Protein AF-A0A846DAD5-F1 (afdb_monomer_lite)

Sequence (234 aa):
MDSFYYYNPVKIFFGQGKIAAIAKEIPRDARILMTYGGGSLKNNGIYEQVKAALAQHTVLEFGGILANPELEILIDADNGLIGLGVPQDWSTHMIGHELTALYGLDHAVTLAIILPSLLAYKRNIKGVKLLRYADKVWGITQGNEEERIERAILATRDFFESVGISTRLRDYKLDSDSISNYIRNLEKHHLTPLGECQDIHHDSCCSNVSRVSLPIARGSQRCSRWFARRKFSG

Secondary structure (DSSP, 8-state):
--------------STTGGGGGGGTS-TT-EEEEEEESTHHHHTSHHHHHHHHTTTSEEEEEEEE-SS--HHHHHHHHTTTS-TTS----HHHHHHHHHHHHH---HHHHHHHHHHHHHHHTHHHHHHHHHHHHHHHH---SS-HHHHHHHHHHHHHHHHHHTT---SGGGGT--HHHHHHHHHHHHHTT--SBTTTT-B-HHHHHHHHHHHHS---SSS--GGGSGGGSS---

Radius of gyration: 21.74 Å; chains: 1; bounding box: 61×47×48 Å

Foldseek 3Di:
DDDDDDDDDDDDFDDPPRLLVVLVVDPLADEEEAEEADDPCVVVCVVVSNCVSCVSHHYDYDYHRYPDDDPVVCVVVVPDDPDPPDQDFCPQQLLLVLCCVLPVDDSVLSSLQQVLLVCVLCCVVCQVVLLVQLCPVVVQDDDDSVVSSNVSSVVSNVVCVVVPRHRACVVVVQDPVNLVVSLVVCVVVVVADGTSVRPCDSVNSSVSNVVSHDDPDDDDDDPPPPPPPPPDDD

Structure (mmCIF, N/CA/C/O backbone):
data_AF-A0A846DAD5-F1
#
_entry.id   AF-A0A846DAD5-F1
#
loop_
_atom_site.group_PDB
_atom_site.id
_atom_site.type_symbol
_atom_site.label_atom_id
_atom_site.label_alt_id
_atom_site.label_comp_id
_atom_site.label_asym_id
_atom_site.label_entity_id
_atom_site.label_seq_id
_atom_site.pdbx_PDB_ins_code
_atom_site.Cartn_x
_atom_site.Cartn_y
_atom_site.Cartn_z
_atom_site.occupancy
_atom_site.B_iso_or_equiv
_atom_site.auth_seq_id
_atom_site.auth_comp_id
_atom_site.auth_asym_id
_atom_site.auth_atom_id
_atom_site.pdbx_PDB_model_num
ATOM 1 N N . MET A 1 1 ? -16.564 23.404 2.628 1.00 41.38 1 MET A N 1
ATOM 2 C CA . MET A 1 1 ? -16.692 21.949 2.837 1.00 41.38 1 MET A CA 1
ATOM 3 C C . MET A 1 1 ? -16.833 21.769 4.331 1.00 41.38 1 MET A C 1
ATOM 5 O O . MET A 1 1 ? -15.924 22.176 5.046 1.00 41.38 1 MET A O 1
ATOM 9 N N . ASP A 1 2 ? -17.993 21.315 4.790 1.00 34.41 2 ASP A N 1
ATOM 10 C CA . ASP A 1 2 ? -18.268 21.195 6.222 1.00 34.41 2 ASP A CA 1
ATOM 11 C C . ASP A 1 2 ? -17.455 20.059 6.844 1.00 34.41 2 ASP A C 1
ATOM 13 O O . ASP A 1 2 ? -17.135 19.061 6.192 1.00 34.41 2 ASP A O 1
ATOM 17 N N . SER A 1 3 ? -17.105 20.222 8.116 1.00 40.94 3 SER A N 1
ATOM 18 C CA . SER A 1 3 ? -16.432 19.190 8.898 1.00 40.94 3 SER A CA 1
ATOM 19 C C . SER A 1 3 ? -17.342 17.970 9.039 1.00 40.94 3 SER A C 1
ATOM 21 O O . SER A 1 3 ? -18.441 18.083 9.578 1.00 40.94 3 SER A O 1
ATOM 23 N N . PHE A 1 4 ? -16.879 16.794 8.610 1.00 71.81 4 PHE A N 1
ATOM 24 C CA . PHE A 1 4 ? -17.593 15.535 8.824 1.00 71.81 4 PHE A CA 1
ATOM 25 C C . PHE A 1 4 ? -16.685 14.461 9.425 1.00 71.81 4 PHE A C 1
ATOM 27 O O . PHE A 1 4 ? -15.477 14.412 9.181 1.00 71.81 4 PHE A O 1
ATOM 34 N N . TYR A 1 5 ? -17.297 13.578 10.212 1.00 52.88 5 TYR A N 1
ATOM 35 C CA . TYR A 1 5 ? -16.667 12.385 10.762 1.00 52.88 5 TYR A CA 1
ATOM 36 C C . TYR A 1 5 ? -17.068 11.177 9.915 1.00 52.88 5 TYR A C 1
ATOM 38 O O . TYR A 1 5 ? -18.246 10.848 9.816 1.00 52.88 5 TYR A O 1
ATOM 46 N N . TYR A 1 6 ? -16.084 10.507 9.314 1.00 50.91 6 TYR A N 1
ATOM 47 C CA . TYR A 1 6 ? -16.276 9.236 8.614 1.00 50.91 6 TYR A CA 1
ATOM 48 C C . TYR A 1 6 ? -15.812 8.080 9.504 1.00 50.91 6 TYR A C 1
ATOM 50 O O . TYR A 1 6 ? -14.631 8.004 9.859 1.00 50.91 6 TYR A O 1
ATOM 58 N N . TYR A 1 7 ? -16.739 7.192 9.861 1.00 62.56 7 TYR A N 1
ATOM 59 C CA . TYR A 1 7 ? -16.498 5.998 10.667 1.00 62.56 7 TYR A CA 1
ATOM 60 C C . TYR A 1 7 ? -16.929 4.762 9.874 1.00 62.56 7 TYR A C 1
ATOM 62 O O . TYR A 1 7 ? -18.112 4.576 9.612 1.00 62.56 7 TYR A O 1
ATOM 70 N N . ASN A 1 8 ? -15.955 3.937 9.485 1.00 68.50 8 ASN A N 1
ATOM 71 C CA . ASN A 1 8 ? -16.168 2.690 8.751 1.00 68.50 8 ASN A CA 1
ATOM 72 C C . ASN A 1 8 ? -15.515 1.526 9.518 1.00 68.50 8 ASN A C 1
ATOM 74 O O . ASN A 1 8 ? -14.334 1.239 9.296 1.00 68.50 8 ASN A O 1
ATOM 78 N N . PRO A 1 9 ? -16.214 0.923 10.492 1.00 76.25 9 PRO A N 1
ATOM 79 C CA . PRO A 1 9 ? -15.668 -0.171 11.284 1.00 76.25 9 PRO A CA 1
ATOM 80 C C . PRO A 1 9 ? -15.524 -1.444 10.442 1.00 76.25 9 PRO A C 1
ATOM 82 O O . PRO A 1 9 ? -16.461 -1.869 9.774 1.00 76.25 9 PRO A O 1
ATOM 85 N N . VAL A 1 10 ? -14.355 -2.086 10.519 1.00 83.44 10 VAL A N 1
ATOM 86 C CA . VAL A 1 10 ? -14.077 -3.373 9.862 1.00 83.44 10 VAL A CA 1
ATOM 87 C C . VAL A 1 10 ? -13.887 -4.444 10.930 1.00 83.44 10 VAL A C 1
ATOM 89 O O . VAL A 1 10 ? -13.098 -4.268 11.858 1.00 83.44 10 VAL A O 1
ATOM 92 N N . LYS A 1 11 ? -14.587 -5.573 10.787 1.00 82.38 11 LYS A N 1
ATOM 93 C CA . LYS A 1 11 ? -14.443 -6.747 11.656 1.00 82.38 11 LYS A CA 1
ATOM 94 C C . LYS A 1 11 ? -14.117 -7.972 10.808 1.00 82.38 11 LYS A C 1
ATOM 96 O O . LYS A 1 11 ? -14.867 -8.313 9.899 1.00 82.38 11 LYS A O 1
ATOM 101 N N . ILE A 1 12 ? -12.990 -8.620 11.103 1.00 87.50 12 ILE A N 1
ATOM 102 C CA . ILE A 1 12 ? -12.467 -9.754 10.329 1.00 87.50 12 ILE A CA 1
ATOM 103 C C . ILE A 1 12 ? -12.698 -11.051 11.107 1.00 87.50 12 ILE A C 1
ATOM 105 O O . ILE A 1 12 ? -12.348 -11.154 12.282 1.00 87.50 12 ILE A O 1
ATOM 109 N N . PHE A 1 13 ? -13.271 -12.051 10.440 1.00 82.88 13 PHE A N 1
ATOM 110 C CA . PHE A 1 13 ? -13.547 -13.372 11.001 1.00 82.88 13 PHE A CA 1
ATOM 111 C C . PHE A 1 13 ? -12.561 -14.399 10.435 1.00 82.88 13 PHE A C 1
ATOM 113 O O . PHE A 1 13 ? -12.628 -14.726 9.254 1.00 82.88 13 PHE A O 1
ATOM 120 N N . PHE A 1 14 ? -11.657 -14.917 11.276 1.00 84.25 14 PHE A N 1
ATOM 121 C CA . PHE A 1 14 ? -10.640 -15.902 10.881 1.00 84.25 14 PHE A CA 1
ATOM 122 C C . PHE A 1 14 ? -10.830 -17.249 11.593 1.00 84.25 14 PHE A C 1
ATOM 124 O O . PHE A 1 14 ? -11.081 -17.291 12.801 1.00 84.25 14 PHE A O 1
ATOM 131 N N . GLY A 1 15 ? -10.670 -18.348 10.851 1.00 80.44 15 GLY A N 1
ATOM 132 C CA . GLY A 1 15 ? -10.736 -19.720 11.363 1.00 80.44 15 GLY A CA 1
ATOM 133 C C . GLY A 1 15 ? -11.986 -20.503 10.941 1.00 80.44 15 GLY A C 1
ATOM 134 O O . GLY A 1 15 ? -12.982 -19.947 10.470 1.00 80.44 15 GLY A O 1
ATOM 135 N N . GLN A 1 16 ? -11.924 -21.825 11.111 1.00 79.50 16 GLN A N 1
ATOM 136 C CA . GLN A 1 16 ? -12.986 -22.751 10.713 1.00 79.50 16 GLN A CA 1
ATOM 137 C C . GLN A 1 16 ? -14.302 -22.460 11.458 1.00 79.50 16 GLN A C 1
ATOM 139 O O . GLN A 1 16 ? -14.309 -22.165 12.653 1.00 79.50 16 GLN A O 1
ATOM 144 N N . GLY A 1 17 ? -15.428 -22.520 10.739 1.00 83.06 17 GLY A N 1
ATOM 145 C CA . GLY A 1 17 ? -16.772 -22.336 11.303 1.00 83.06 17 GLY A CA 1
ATOM 146 C C . GLY A 1 17 ? -17.173 -20.887 11.611 1.00 83.06 17 GLY A C 1
ATOM 147 O O . GLY A 1 17 ? -18.292 -20.648 12.062 1.00 83.06 17 GLY A O 1
ATOM 148 N N . LYS A 1 18 ? -16.311 -19.894 11.353 1.00 89.06 18 LYS A N 1
ATOM 149 C CA . LYS A 1 18 ? -16.616 -18.487 11.666 1.00 89.06 18 LYS A CA 1
ATOM 150 C C . LYS A 1 18 ? -17.634 -17.828 10.734 1.00 89.06 18 LYS A C 1
ATOM 152 O O . LYS A 1 18 ? -18.234 -16.836 11.134 1.00 89.06 18 LYS A O 1
ATOM 157 N N . ILE A 1 19 ? -17.884 -18.387 9.550 1.00 88.81 19 ILE A N 1
ATOM 158 C CA . ILE A 1 19 ? -18.849 -17.846 8.576 1.00 88.81 19 ILE A CA 1
ATOM 159 C C . ILE A 1 19 ? -20.255 -17.724 9.187 1.00 88.81 19 ILE A C 1
ATOM 161 O O . ILE A 1 19 ? -20.916 -16.704 9.022 1.00 88.81 19 ILE A O 1
ATOM 165 N N . ALA A 1 20 ? -20.678 -18.701 9.996 1.00 85.56 20 ALA A N 1
ATOM 166 C CA . ALA A 1 20 ? -21.977 -18.670 10.671 1.00 85.56 20 ALA A CA 1
ATOM 167 C C . ALA A 1 20 ? -22.118 -17.523 11.695 1.00 85.56 20 ALA A C 1
ATOM 169 O O . ALA A 1 20 ? -23.231 -17.132 12.041 1.00 85.56 20 ALA A O 1
ATOM 170 N N . ALA A 1 21 ? -21.004 -16.974 12.195 1.00 85.94 21 ALA A N 1
ATOM 171 C CA . ALA A 1 21 ? -21.029 -15.869 13.150 1.00 85.94 21 ALA A CA 1
ATOM 172 C C . ALA A 1 21 ? -21.351 -14.519 12.488 1.00 85.94 21 ALA A C 1
ATOM 174 O O . ALA A 1 21 ? -21.816 -13.618 13.181 1.00 85.94 21 ALA A O 1
ATOM 175 N N . ILE A 1 22 ? -21.160 -14.391 11.168 1.00 87.88 22 ILE A N 1
ATOM 176 C CA . ILE A 1 22 ? -21.327 -13.130 10.428 1.00 87.88 22 ILE A CA 1
ATOM 177 C C . ILE A 1 22 ? -22.754 -12.586 10.578 1.00 87.88 22 ILE A C 1
ATOM 179 O O . ILE A 1 22 ? -22.945 -11.399 10.825 1.00 87.88 22 ILE A O 1
ATOM 183 N N . ALA A 1 23 ? -23.761 -13.458 10.531 1.00 82.50 23 ALA A N 1
ATOM 184 C CA . ALA A 1 23 ? -25.167 -13.072 10.652 1.00 82.50 23 ALA A CA 1
ATOM 185 C C . ALA A 1 23 ? -25.518 -12.385 11.984 1.00 82.50 23 ALA A C 1
ATOM 187 O O . ALA A 1 23 ? -26.482 -11.629 12.047 1.00 82.50 23 ALA A O 1
ATOM 188 N N . LYS A 1 24 ? -24.752 -12.642 13.056 1.00 86.38 24 LYS A N 1
ATOM 189 C CA . LYS A 1 24 ? -24.970 -12.023 14.377 1.00 86.38 24 LYS A CA 1
ATOM 190 C C . LYS A 1 24 ? -24.424 -10.599 14.464 1.00 86.38 24 LYS A C 1
ATOM 192 O O . LYS A 1 24 ? -24.760 -9.877 15.394 1.00 86.38 24 LYS A O 1
ATOM 197 N N . GLU A 1 25 ? -23.566 -10.223 13.527 1.00 88.19 25 GLU A N 1
ATOM 198 C CA . GLU A 1 25 ? -22.810 -8.968 13.538 1.00 88.19 25 GLU A CA 1
ATOM 199 C C . GLU A 1 25 ? -23.385 -7.948 12.560 1.00 88.19 25 GLU A C 1
ATOM 201 O O . GLU A 1 25 ? -23.039 -6.771 12.613 1.00 88.19 25 GLU A O 1
ATOM 206 N N . ILE A 1 26 ? -24.268 -8.401 11.668 1.00 87.94 26 ILE A N 1
ATOM 207 C CA . ILE A 1 26 ? -24.911 -7.569 10.662 1.00 87.94 26 ILE A CA 1
ATOM 208 C C . ILE A 1 26 ? -26.364 -7.323 11.088 1.00 87.94 26 ILE A C 1
ATOM 210 O 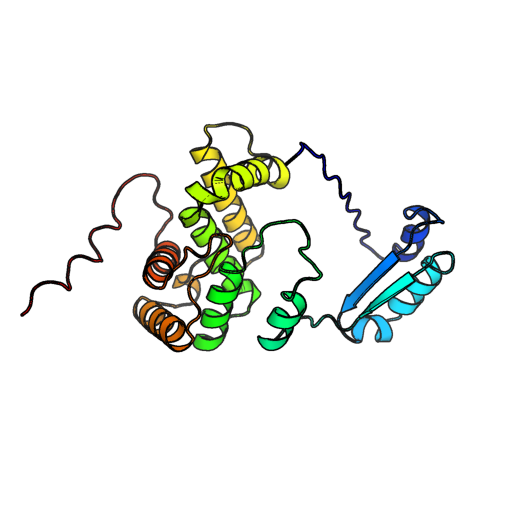O . ILE A 1 26 ? -27.122 -8.290 11.232 1.00 87.94 26 ILE A O 1
ATOM 214 N N . PRO A 1 27 ? -26.786 -6.056 11.259 1.00 87.88 27 PRO A N 1
ATOM 215 C CA . PRO A 1 27 ? -28.183 -5.713 11.521 1.00 87.88 27 PRO A CA 1
ATOM 216 C C . PRO A 1 27 ? -29.128 -6.358 10.500 1.00 87.88 27 PRO A C 1
ATOM 218 O O . PRO A 1 27 ? -28.793 -6.467 9.322 1.00 87.88 27 PRO A O 1
ATOM 221 N N . ARG A 1 28 ? -30.309 -6.812 10.937 1.00 84.62 28 ARG A N 1
ATOM 222 C CA . ARG A 1 28 ? -31.250 -7.559 10.074 1.00 84.62 28 ARG A CA 1
ATOM 223 C C . ARG A 1 28 ? -31.772 -6.751 8.885 1.00 84.62 28 ARG A C 1
ATOM 225 O O . ARG A 1 28 ? -32.117 -7.325 7.862 1.00 84.62 28 ARG A O 1
ATOM 232 N N . ASP A 1 29 ? -31.841 -5.439 9.029 1.00 88.56 29 ASP A N 1
ATOM 233 C CA . ASP A 1 29 ? -32.310 -4.481 8.031 1.00 88.56 29 ASP A CA 1
ATOM 234 C C . ASP A 1 29 ? -31.199 -3.990 7.086 1.00 88.56 29 ASP A C 1
ATOM 236 O O . ASP A 1 29 ? -31.471 -3.257 6.133 1.00 88.56 29 ASP A O 1
ATOM 240 N N . ALA A 1 30 ? -29.947 -4.406 7.304 1.00 87.19 30 ALA A N 1
ATOM 241 C CA . ALA A 1 30 ? -28.833 -3.989 6.468 1.00 87.19 30 ALA A CA 1
ATOM 242 C C . ALA A 1 30 ? -28.916 -4.593 5.055 1.00 87.19 30 ALA A C 1
ATOM 244 O O . ALA A 1 30 ? -29.149 -5.791 4.865 1.00 87.19 30 ALA A O 1
ATOM 245 N N . ARG A 1 31 ? -28.643 -3.755 4.049 1.00 90.25 31 ARG A N 1
ATOM 246 C CA . ARG A 1 31 ? -28.391 -4.195 2.672 1.00 90.25 31 ARG A CA 1
ATOM 247 C C . ARG A 1 31 ? -26.907 -4.498 2.524 1.00 90.25 31 ARG A C 1
ATOM 249 O O . ARG A 1 31 ? -26.069 -3.644 2.802 1.00 90.25 31 ARG A O 1
ATOM 256 N N . ILE A 1 32 ? -26.591 -5.709 2.091 1.00 91.06 32 ILE A N 1
ATOM 257 C CA . ILE A 1 32 ? -25.223 -6.221 2.040 1.00 91.06 32 ILE A CA 1
ATOM 258 C C . ILE A 1 32 ? -24.753 -6.231 0.589 1.00 91.06 32 ILE A C 1
ATOM 260 O O . ILE A 1 32 ? -25.438 -6.777 -0.271 1.00 91.06 32 ILE A O 1
ATOM 264 N N . LEU A 1 33 ? -23.570 -5.675 0.326 1.00 91.12 33 LEU A N 1
ATOM 265 C CA . LEU A 1 33 ? -22.834 -5.917 -0.913 1.00 91.12 33 LEU A CA 1
ATOM 266 C C . LEU A 1 33 ? -21.782 -6.998 -0.650 1.00 91.12 33 LEU A C 1
ATOM 268 O O . LEU A 1 33 ? -20.818 -6.767 0.077 1.00 91.12 33 LEU A O 1
ATOM 272 N N . MET A 1 34 ? -21.980 -8.182 -1.221 1.00 90.19 34 MET A N 1
ATOM 273 C CA . MET A 1 34 ? -21.042 -9.294 -1.131 1.00 90.19 34 MET A CA 1
ATOM 274 C C . MET A 1 34 ? -20.076 -9.240 -2.312 1.00 90.19 34 MET A C 1
ATOM 276 O O . MET A 1 34 ? -20.461 -9.519 -3.449 1.00 90.19 34 MET A O 1
ATOM 280 N N . THR A 1 35 ? -18.821 -8.896 -2.033 1.00 87.31 35 THR A N 1
ATOM 281 C CA . THR A 1 35 ? -17.744 -8.857 -3.024 1.00 87.31 35 THR A CA 1
ATOM 282 C C . THR A 1 35 ? -16.906 -10.128 -2.948 1.00 87.31 35 THR A C 1
ATOM 284 O O . THR A 1 35 ? -16.578 -10.604 -1.860 1.00 87.31 35 THR A O 1
ATOM 287 N N . TYR A 1 36 ? -16.575 -10.721 -4.095 1.00 85.38 36 TYR A N 1
ATOM 288 C CA . TYR A 1 36 ? -15.731 -11.914 -4.126 1.00 85.38 36 TYR A CA 1
ATOM 289 C C . TYR A 1 36 ? -14.982 -12.096 -5.441 1.00 85.38 36 TYR A C 1
ATOM 291 O O . TYR A 1 36 ? -15.367 -11.579 -6.491 1.00 85.38 36 TYR A O 1
ATOM 299 N N . GLY A 1 37 ? -13.887 -12.854 -5.361 1.00 80.31 37 GLY A N 1
ATOM 300 C CA . GLY A 1 37 ? -13.035 -13.134 -6.506 1.00 80.31 37 GLY A CA 1
ATOM 301 C C . GLY A 1 37 ? -13.588 -14.166 -7.487 1.00 80.31 37 GLY A C 1
ATOM 302 O O . GLY A 1 37 ? -14.793 -14.409 -7.556 1.00 80.31 37 GLY A O 1
ATOM 303 N N . GLY A 1 38 ? -12.691 -14.780 -8.261 1.00 68.25 38 GLY A N 1
ATOM 304 C CA . GLY A 1 38 ? -13.025 -15.847 -9.209 1.00 68.25 38 GLY A CA 1
ATOM 305 C C . GLY A 1 38 ? -13.659 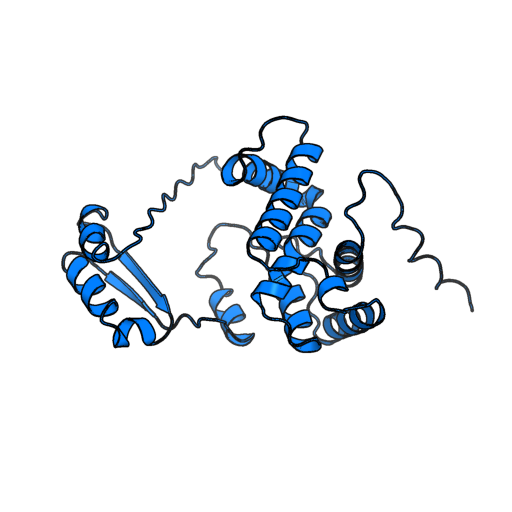-17.105 -8.579 1.00 68.25 38 GLY A C 1
ATOM 306 O O . GLY A 1 38 ? -13.914 -17.192 -7.377 1.00 68.25 38 GLY A O 1
ATOM 307 N N . GLY A 1 39 ? -13.891 -18.129 -9.408 1.00 66.31 39 GLY A N 1
ATOM 308 C CA . GLY A 1 39 ? -14.740 -19.295 -9.098 1.00 66.31 39 GLY A CA 1
ATOM 309 C C . GLY A 1 39 ? -14.367 -20.167 -7.885 1.00 66.31 39 GLY A C 1
ATOM 310 O O . GLY A 1 39 ? -15.183 -20.990 -7.475 1.00 66.31 39 GLY A O 1
ATOM 311 N N . SER A 1 40 ? -13.195 -19.978 -7.263 1.00 74.31 40 SER A N 1
ATOM 312 C CA . SER A 1 40 ? -12.741 -20.764 -6.099 1.00 74.31 40 SER A CA 1
ATOM 313 C C . SER A 1 40 ? -13.747 -20.753 -4.938 1.00 74.31 40 SER A C 1
ATOM 315 O O . SER A 1 40 ? -14.006 -21.797 -4.343 1.00 74.31 40 SER A O 1
ATOM 317 N N . LEU A 1 41 ? -14.400 -19.608 -4.684 1.00 81.12 41 LEU A N 1
ATOM 318 C CA . LEU A 1 41 ? -15.419 -19.462 -3.634 1.00 81.12 41 LEU A CA 1
ATOM 319 C C . LEU A 1 41 ? -16.631 -20.394 -3.831 1.00 81.12 41 LEU A C 1
ATOM 321 O O . LEU A 1 41 ? -17.230 -20.855 -2.859 1.00 81.12 41 LEU A O 1
ATOM 325 N N . LYS A 1 42 ? -17.016 -20.653 -5.086 1.00 80.25 42 LYS A N 1
ATOM 326 C CA . LYS A 1 42 ? -18.152 -21.528 -5.416 1.00 80.25 42 LYS A CA 1
ATOM 327 C C . LYS A 1 42 ? -17.755 -23.001 -5.353 1.00 80.25 42 LYS A C 1
ATOM 329 O O . LYS A 1 42 ? -18.529 -23.822 -4.878 1.00 80.25 42 LYS A O 1
ATOM 334 N N . ASN A 1 43 ? -16.523 -23.322 -5.743 1.00 81.81 43 ASN A N 1
ATOM 335 C CA . ASN A 1 43 ? -16.033 -24.702 -5.790 1.00 81.81 43 ASN A CA 1
ATOM 336 C C . ASN A 1 43 ? -15.748 -25.303 -4.405 1.00 81.81 43 ASN A C 1
ATOM 338 O O . ASN A 1 43 ? -15.821 -26.515 -4.239 1.00 81.81 43 ASN A O 1
ATOM 342 N N . ASN A 1 44 ? -15.418 -24.479 -3.407 1.00 82.12 44 ASN A N 1
ATOM 343 C CA . ASN A 1 44 ? -15.071 -24.941 -2.058 1.00 82.12 44 ASN A CA 1
ATOM 344 C C . ASN A 1 44 ? -16.240 -24.881 -1.052 1.00 82.12 44 ASN A C 1
ATOM 346 O O . ASN A 1 44 ? -16.041 -25.122 0.139 1.00 82.12 44 ASN A O 1
ATOM 350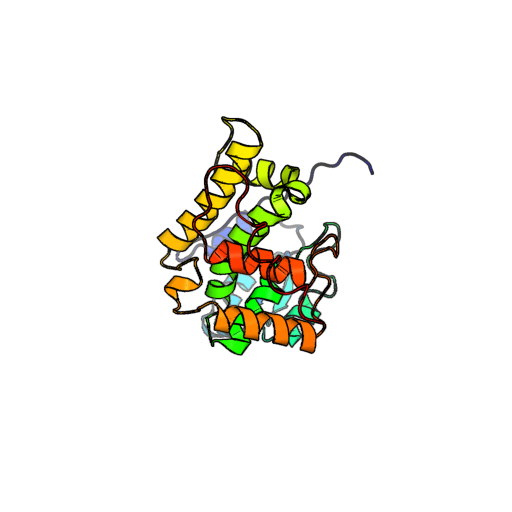 N N . GLY A 1 45 ? -17.451 -24.538 -1.509 1.00 84.31 45 GLY A N 1
ATOM 351 C CA . GLY A 1 45 ? -18.655 -24.471 -0.677 1.00 84.31 45 GLY A CA 1
ATOM 352 C C . GLY A 1 45 ? -18.713 -23.286 0.295 1.00 84.31 45 GLY A C 1
ATOM 353 O O . GLY A 1 45 ? -19.675 -23.182 1.057 1.00 84.31 45 GLY A O 1
ATOM 354 N N . ILE A 1 46 ? -17.731 -22.375 0.284 1.00 88.06 46 ILE A N 1
ATOM 355 C CA . ILE A 1 46 ? -17.765 -21.161 1.116 1.00 88.06 46 ILE A CA 1
ATOM 356 C C . ILE A 1 46 ? -18.895 -20.239 0.657 1.00 88.06 46 ILE A C 1
ATOM 358 O O . ILE A 1 46 ? -19.583 -19.670 1.501 1.00 88.06 46 ILE A O 1
ATOM 362 N N . TYR A 1 47 ? -19.119 -20.125 -0.657 1.00 89.50 47 TYR A N 1
ATOM 363 C CA . TYR A 1 47 ? -20.219 -19.332 -1.211 1.00 89.50 47 TYR A CA 1
ATOM 364 C C . TYR A 1 47 ? -21.562 -19.722 -0.581 1.00 89.50 47 TYR A C 1
ATOM 366 O O . TYR A 1 47 ? -22.259 -18.871 -0.032 1.00 89.50 47 TYR A O 1
ATOM 374 N N . GLU A 1 48 ? -21.871 -21.019 -0.569 1.00 89.88 48 GLU A N 1
ATOM 375 C CA . GLU A 1 48 ? -23.110 -21.542 0.008 1.00 89.88 48 GLU A CA 1
ATOM 376 C C . GLU A 1 48 ? -23.193 -21.292 1.516 1.00 89.88 48 GLU A C 1
ATOM 378 O O . GLU A 1 48 ? -24.238 -20.891 2.022 1.00 89.88 48 GLU A O 1
ATOM 383 N N . GLN A 1 49 ? -22.083 -21.442 2.247 1.00 90.56 49 GLN A N 1
ATOM 384 C CA . GLN A 1 49 ? -22.047 -21.145 3.683 1.00 90.56 49 GLN A CA 1
ATOM 385 C C . GLN A 1 49 ? -22.336 -19.667 3.979 1.00 90.56 49 GLN A C 1
ATOM 387 O O . GLN A 1 49 ? -23.060 -19.362 4.927 1.00 90.56 49 GLN A O 1
ATOM 392 N N . VAL A 1 50 ? -21.795 -18.747 3.173 1.00 91.44 50 VAL A N 1
ATOM 393 C CA . VAL A 1 50 ? -22.037 -17.305 3.330 1.00 91.44 50 VAL A CA 1
ATOM 394 C C . VAL A 1 50 ? -23.477 -16.960 2.947 1.00 91.44 50 VAL A C 1
ATOM 396 O O . VAL A 1 50 ? -24.149 -16.258 3.700 1.00 91.44 50 VAL A O 1
ATOM 399 N N . LYS A 1 51 ? -23.994 -17.495 1.834 1.00 91.62 51 LYS A N 1
ATOM 400 C CA . LYS A 1 51 ? -25.394 -17.300 1.421 1.00 91.62 51 LYS A CA 1
ATOM 401 C C . LYS A 1 51 ? -26.374 -17.841 2.460 1.00 91.62 51 LYS A C 1
ATOM 403 O O . LYS A 1 51 ? -27.352 -17.166 2.763 1.00 91.62 51 LYS A O 1
ATOM 408 N N . ALA A 1 52 ? -26.089 -19.002 3.046 1.00 92.00 52 ALA A N 1
ATOM 409 C CA . ALA A 1 52 ? -26.894 -19.579 4.117 1.00 92.00 52 ALA A CA 1
ATOM 410 C C . ALA A 1 52 ? -26.862 -18.714 5.387 1.00 92.00 52 ALA A C 1
ATOM 412 O O . ALA A 1 52 ? -27.905 -18.473 5.992 1.00 92.00 52 ALA A O 1
ATOM 413 N N . ALA A 1 53 ? -25.689 -18.199 5.773 1.00 91.38 53 ALA A N 1
ATOM 414 C CA . ALA A 1 53 ? -25.569 -17.296 6.917 1.00 91.38 53 ALA A CA 1
ATOM 415 C C . ALA A 1 53 ? -26.353 -15.989 6.704 1.00 91.38 53 ALA A C 1
ATOM 417 O O . ALA A 1 53 ? -26.981 -15.487 7.632 1.00 91.38 53 ALA A O 1
ATOM 418 N N . LEU A 1 54 ? -26.354 -15.460 5.480 1.00 91.50 54 LEU A N 1
ATOM 419 C CA . LEU A 1 54 ? -27.006 -14.199 5.118 1.00 91.50 54 LEU A CA 1
ATOM 420 C C . LEU A 1 54 ? -28.425 -14.373 4.552 1.00 91.50 54 LEU A C 1
ATOM 422 O O . LEU A 1 54 ? -28.970 -13.436 3.975 1.00 91.50 54 LEU A O 1
ATOM 426 N N . ALA A 1 55 ? -29.047 -15.545 4.711 1.00 90.19 55 ALA A N 1
ATOM 427 C CA . ALA A 1 55 ? -30.342 -15.859 4.097 1.00 90.19 55 ALA A CA 1
ATOM 428 C C . ALA A 1 55 ? -31.489 -14.924 4.532 1.00 90.19 55 ALA A C 1
ATOM 430 O O . ALA A 1 55 ? -32.496 -14.820 3.838 1.00 90.19 55 ALA A O 1
ATOM 431 N N . GLN A 1 56 ? -31.345 -14.252 5.679 1.00 88.44 56 GLN A N 1
ATOM 432 C CA . GLN A 1 56 ? -32.329 -13.299 6.208 1.00 88.44 56 GLN A CA 1
ATOM 433 C C . GLN A 1 56 ? -32.051 -11.843 5.803 1.00 88.44 56 GLN A C 1
ATOM 435 O O . GLN A 1 56 ? -32.789 -10.952 6.218 1.00 88.44 56 GLN A O 1
ATOM 440 N N . HIS A 1 57 ? -31.008 -11.587 5.011 1.00 90.88 57 HIS A N 1
ATOM 441 C CA . HIS A 1 57 ? -30.590 -10.247 4.607 1.00 90.88 57 HIS A CA 1
ATOM 442 C C . HIS A 1 57 ? -30.824 -10.012 3.116 1.00 90.88 57 HIS A C 1
ATOM 444 O O . HIS A 1 57 ? -30.842 -10.933 2.301 1.00 90.88 57 HIS A O 1
ATOM 450 N N . THR A 1 58 ? -30.941 -8.740 2.734 1.00 90.38 58 THR A N 1
ATOM 451 C CA . THR A 1 58 ? -30.922 -8.361 1.316 1.00 90.38 58 THR A CA 1
ATOM 452 C C . THR A 1 58 ? -29.475 -8.294 0.841 1.00 90.38 58 THR A C 1
ATOM 454 O O . THR A 1 58 ? -28.740 -7.392 1.244 1.00 90.38 58 THR A O 1
ATOM 457 N N . VAL A 1 59 ? -29.070 -9.227 -0.023 1.00 90.88 59 VAL A N 1
ATOM 458 C CA . VAL A 1 59 ? -27.692 -9.339 -0.526 1.00 90.88 59 VAL A CA 1
ATOM 459 C C . VAL A 1 59 ? -27.629 -9.004 -2.017 1.00 90.88 59 VAL A C 1
ATOM 461 O O . VAL A 1 59 ? -28.311 -9.625 -2.828 1.00 90.88 59 VAL A O 1
ATOM 464 N N . LEU A 1 60 ? -26.780 -8.042 -2.370 1.00 91.25 60 LEU A N 1
ATOM 465 C CA . LEU A 1 60 ? -26.318 -7.756 -3.727 1.00 91.25 60 LEU A CA 1
ATOM 466 C C . LEU A 1 60 ? -24.945 -8.394 -3.924 1.00 91.25 60 LEU A C 1
ATOM 468 O O . LEU A 1 60 ? -24.104 -8.343 -3.029 1.00 91.25 60 LEU A O 1
ATOM 472 N N . GLU A 1 61 ? -24.709 -8.989 -5.086 1.00 89.69 61 GLU A N 1
ATOM 473 C CA . GLU A 1 61 ? -23.469 -9.710 -5.372 1.00 89.69 61 GLU A CA 1
ATOM 474 C C . GLU A 1 61 ? -22.625 -8.959 -6.397 1.00 89.69 61 GLU A C 1
ATOM 476 O O . GLU A 1 61 ? -23.129 -8.535 -7.434 1.00 89.69 61 GLU A O 1
ATOM 481 N N . PHE A 1 62 ? -21.330 -8.840 -6.113 1.00 83.25 62 PHE A N 1
ATOM 482 C CA . PHE A 1 62 ? -20.324 -8.318 -7.029 1.00 83.25 62 PHE A CA 1
ATOM 483 C C . PHE A 1 62 ? -19.154 -9.308 -7.083 1.00 83.25 62 PHE A C 1
ATOM 485 O O . PHE A 1 62 ? -18.211 -9.251 -6.291 1.00 83.25 62 PHE A O 1
ATOM 492 N N . GLY A 1 63 ? -19.294 -10.302 -7.961 1.00 84.38 63 GLY A N 1
ATOM 493 C CA . GLY A 1 63 ? -18.334 -11.391 -8.140 1.00 84.38 63 GLY A CA 1
ATOM 494 C C . GLY A 1 63 ? -17.394 -11.176 -9.327 1.00 84.38 63 GLY A C 1
ATOM 495 O O . GLY A 1 63 ? -17.625 -10.303 -10.157 1.00 84.38 63 GLY A O 1
ATOM 496 N N . GLY A 1 64 ? -16.367 -12.025 -9.443 1.00 78.06 64 GLY A N 1
ATOM 497 C CA . GLY A 1 64 ? -15.442 -12.010 -10.586 1.00 78.06 64 GLY A CA 1
ATOM 498 C C . GLY A 1 64 ? -14.215 -11.119 -10.399 1.00 78.06 64 GLY A C 1
ATOM 499 O O . GLY A 1 64 ? -13.518 -10.837 -11.368 1.00 78.06 64 GLY A O 1
ATOM 500 N N . ILE A 1 65 ? -13.916 -10.710 -9.162 1.00 73.06 65 ILE A N 1
ATOM 501 C CA . ILE A 1 65 ? -12.720 -9.918 -8.856 1.00 73.06 65 ILE A CA 1
ATOM 502 C C . ILE A 1 65 ? -11.478 -10.787 -9.125 1.00 73.06 65 ILE A C 1
ATOM 504 O O . ILE A 1 65 ? -11.243 -11.804 -8.464 1.00 73.06 65 ILE A O 1
ATOM 508 N N . LEU A 1 66 ? -10.695 -10.441 -10.143 1.00 56.50 66 LEU A N 1
ATOM 509 C CA . LEU A 1 66 ? -9.504 -11.211 -10.491 1.00 56.50 66 LEU A CA 1
ATOM 510 C C . LEU A 1 66 ? -8.456 -11.108 -9.378 1.00 56.50 66 LEU A C 1
ATOM 512 O O . LEU A 1 66 ? -8.239 -10.039 -8.813 1.00 56.50 66 LEU A O 1
ATOM 516 N N . ALA A 1 67 ? -7.796 -12.232 -9.075 1.00 50.97 67 ALA A N 1
ATOM 517 C CA . ALA A 1 67 ? -6.756 -12.312 -8.042 1.00 50.97 67 ALA A CA 1
ATOM 518 C C . ALA A 1 67 ? -5.532 -11.434 -8.358 1.00 50.97 67 ALA A C 1
ATOM 520 O O . ALA A 1 67 ? -4.751 -11.121 -7.464 1.00 50.97 67 ALA A O 1
ATOM 521 N N . ASN A 1 68 ? -5.384 -11.046 -9.625 1.00 48.47 68 ASN A N 1
ATOM 522 C CA . ASN A 1 68 ? -4.400 -10.097 -10.110 1.00 48.47 68 ASN A CA 1
ATOM 523 C C . ASN A 1 68 ? -4.927 -9.530 -11.445 1.00 48.47 68 ASN A C 1
ATOM 525 O O . ASN A 1 68 ? -4.978 -10.283 -12.419 1.00 48.47 68 ASN A O 1
ATOM 529 N N . PRO A 1 69 ? -5.433 -8.289 -11.507 1.00 45.69 69 PRO A N 1
ATOM 530 C CA . PRO A 1 69 ? -5.934 -7.729 -12.757 1.00 45.69 69 PRO A CA 1
ATOM 531 C C . PRO A 1 69 ? -4.769 -7.451 -13.718 1.00 45.69 69 PRO A C 1
ATOM 533 O O . PRO A 1 69 ? -3.826 -6.737 -13.376 1.00 45.69 69 PRO A O 1
ATOM 536 N N . GLU A 1 70 ? -4.835 -8.002 -14.932 1.00 51.69 70 GLU A N 1
ATOM 537 C CA . GLU A 1 70 ? -4.073 -7.459 -16.058 1.00 51.69 70 GLU A CA 1
ATOM 538 C C . GLU A 1 70 ? -4.576 -6.036 -16.357 1.00 51.69 70 GLU A C 1
ATOM 540 O O . GLU A 1 70 ? -5.718 -5.697 -16.032 1.00 51.69 70 GLU A O 1
ATOM 545 N N . LEU A 1 71 ? -3.691 -5.207 -16.924 1.00 47.38 71 LEU A N 1
ATOM 546 C CA . LEU A 1 71 ? -3.776 -3.742 -17.058 1.00 47.38 71 LEU A CA 1
ATOM 547 C C . LEU A 1 71 ? -5.178 -3.172 -17.387 1.00 47.38 71 LEU A C 1
ATOM 549 O O . LEU A 1 71 ? -5.501 -2.069 -16.956 1.00 47.38 71 LEU A O 1
ATOM 553 N N . GLU A 1 72 ? -6.008 -3.911 -18.125 1.00 46.22 72 GLU A N 1
ATOM 554 C CA . GLU A 1 72 ? -7.338 -3.491 -18.585 1.00 46.22 72 GLU A CA 1
ATOM 555 C C . GLU A 1 72 ? -8.413 -3.439 -17.481 1.00 46.22 72 GLU A C 1
ATOM 557 O O . GLU A 1 72 ? -9.252 -2.544 -17.501 1.00 46.22 72 GLU A O 1
ATOM 562 N N . ILE A 1 73 ? -8.387 -4.320 -16.471 1.00 46.72 73 ILE A N 1
ATOM 563 C CA . ILE A 1 73 ? -9.449 -4.360 -15.436 1.00 46.72 73 ILE A CA 1
ATOM 564 C C . ILE A 1 73 ? -9.195 -3.364 -14.300 1.00 46.72 73 ILE A C 1
ATOM 566 O O . ILE A 1 73 ? -10.136 -2.944 -13.626 1.00 46.72 73 ILE A O 1
ATOM 570 N N . LEU A 1 74 ? -7.945 -2.932 -14.103 1.00 45.69 74 LEU A N 1
ATOM 571 C CA . LEU A 1 74 ? -7.665 -1.819 -13.195 1.00 45.69 74 LEU A CA 1
ATOM 572 C C . LEU A 1 74 ? -8.297 -0.536 -13.706 1.00 45.69 74 LEU A C 1
ATOM 574 O O . LEU A 1 74 ? -8.900 0.149 -12.902 1.00 45.69 74 LEU A O 1
ATOM 578 N N . ILE A 1 75 ? -8.267 -0.269 -15.011 1.00 49.59 75 ILE A N 1
ATOM 579 C CA . ILE A 1 75 ? -8.919 0.908 -15.597 1.00 49.59 75 ILE A CA 1
ATOM 580 C C . ILE A 1 75 ? -10.437 0.867 -15.344 1.00 49.59 75 ILE A C 1
ATOM 582 O O . ILE A 1 75 ? -11.016 1.876 -14.955 1.00 49.59 75 ILE A O 1
ATOM 586 N N . ASP A 1 76 ? -11.080 -0.299 -15.443 1.00 44.81 76 ASP A N 1
ATOM 587 C CA . ASP A 1 76 ? -12.523 -0.429 -15.184 1.00 44.81 76 ASP A CA 1
ATOM 588 C C . ASP A 1 76 ? -12.906 -0.418 -13.692 1.00 44.81 76 ASP A C 1
ATOM 590 O O . ASP A 1 76 ? -13.953 0.122 -13.330 1.00 44.81 76 ASP A O 1
ATOM 594 N N . ALA A 1 77 ? -12.065 -0.952 -12.800 1.00 44.53 77 ALA A N 1
ATOM 595 C CA . ALA A 1 77 ? -12.250 -0.815 -11.351 1.00 44.53 77 ALA A CA 1
ATOM 596 C C . ALA A 1 77 ? -11.930 0.612 -10.846 1.00 44.53 77 ALA A C 1
ATOM 598 O O . ALA A 1 77 ? -12.517 1.066 -9.859 1.00 44.53 77 ALA A O 1
ATOM 599 N N . ASP A 1 78 ? -11.030 1.314 -11.542 1.00 49.78 78 ASP A N 1
ATOM 600 C CA . ASP A 1 78 ? -10.592 2.701 -11.322 1.00 49.78 78 ASP A CA 1
ATOM 601 C C . ASP A 1 78 ? -11.571 3.731 -11.926 1.00 49.78 78 ASP A C 1
ATOM 603 O O . ASP A 1 78 ? -11.667 4.863 -11.452 1.00 49.78 78 ASP A O 1
ATOM 607 N N . ASN A 1 79 ? -12.439 3.322 -12.860 1.00 42.66 79 ASN A N 1
ATOM 608 C CA . ASN A 1 79 ? -13.510 4.146 -13.440 1.00 42.66 79 ASN A CA 1
ATOM 609 C C . ASN A 1 79 ? -14.708 4.413 -12.487 1.00 42.66 79 ASN A C 1
ATOM 611 O O . ASN A 1 79 ? -15.857 4.542 -12.912 1.00 42.66 79 ASN A O 1
ATOM 615 N N . GLY A 1 80 ? -14.448 4.587 -11.185 1.00 46.94 80 GLY A N 1
ATOM 616 C CA . GLY A 1 80 ? -15.257 5.483 -10.349 1.00 46.94 80 GLY A CA 1
ATOM 617 C C . GLY A 1 80 ? -16.202 4.870 -9.312 1.00 46.94 80 GLY A C 1
ATOM 618 O O . GLY A 1 80 ? -16.907 5.633 -8.658 1.00 46.94 80 GLY A O 1
ATOM 619 N N . LEU A 1 81 ? -16.227 3.551 -9.089 1.00 43.25 81 LEU A N 1
ATOM 620 C CA . LEU A 1 81 ? -17.150 2.943 -8.106 1.00 43.25 81 LEU A CA 1
ATOM 621 C C . LEU A 1 81 ? -16.572 2.794 -6.686 1.00 43.25 81 LEU A C 1
ATOM 623 O O . LEU A 1 81 ? -17.327 2.877 -5.719 1.00 43.25 81 LEU A O 1
ATOM 627 N N . ILE A 1 82 ? -15.253 2.619 -6.530 1.00 47.56 82 ILE A N 1
ATOM 628 C CA . ILE A 1 82 ? -14.630 2.281 -5.229 1.00 47.56 82 ILE A CA 1
ATOM 629 C C . ILE A 1 82 ? -14.066 3.510 -4.485 1.00 47.56 82 ILE A C 1
ATOM 631 O O . ILE A 1 82 ? -13.737 3.426 -3.303 1.00 47.56 82 ILE A O 1
ATOM 635 N N . GLY A 1 83 ? -13.994 4.677 -5.134 1.00 45.69 83 GLY A N 1
ATOM 636 C CA . GLY A 1 83 ? -13.428 5.895 -4.537 1.00 45.69 83 GLY A CA 1
ATOM 637 C C . GLY A 1 83 ? -14.270 7.155 -4.709 1.00 45.69 83 GLY A C 1
ATOM 638 O O . GLY A 1 83 ? -13.727 8.257 -4.790 1.00 45.69 83 GLY A O 1
ATOM 639 N N . LEU A 1 84 ? -15.599 7.017 -4.730 1.00 41.12 84 LEU A N 1
ATOM 640 C CA . LEU A 1 84 ? -16.494 8.169 -4.628 1.00 41.12 84 LEU A CA 1
ATOM 641 C C . LEU A 1 84 ? -16.245 8.904 -3.300 1.00 41.12 84 LEU A C 1
ATOM 643 O O . LEU A 1 84 ? -16.510 8.381 -2.220 1.00 41.12 84 LEU A O 1
ATOM 647 N N . GLY A 1 85 ? -15.739 10.137 -3.393 1.00 50.62 85 GLY A N 1
ATOM 648 C CA . GLY A 1 85 ? -15.639 11.073 -2.269 1.00 50.62 85 GLY A CA 1
ATOM 649 C C . GLY A 1 85 ? -14.256 11.243 -1.632 1.00 50.62 85 GLY A C 1
ATOM 650 O O . GLY A 1 85 ? -14.139 12.027 -0.689 1.00 50.62 85 GLY A O 1
ATOM 651 N N . VAL A 1 86 ? -13.201 10.580 -2.127 1.00 63.38 86 VAL A N 1
ATOM 652 C CA . VAL A 1 86 ? -11.817 10.801 -1.660 1.00 63.38 86 VAL A CA 1
ATOM 653 C C . VAL A 1 86 ? -10.829 10.915 -2.829 1.00 63.38 86 VAL A C 1
ATOM 655 O O . VAL A 1 86 ? -10.958 10.166 -3.793 1.00 63.38 86 VAL A O 1
ATOM 658 N N . PRO A 1 87 ? -9.826 11.816 -2.762 1.00 71.94 87 PRO A N 1
ATOM 659 C CA . PRO A 1 87 ? -8.735 11.833 -3.736 1.00 71.94 87 PRO A CA 1
ATOM 660 C C . PRO A 1 87 ? -7.999 10.488 -3.761 1.00 71.94 87 PRO A C 1
ATOM 662 O O . PRO A 1 87 ? -7.713 9.928 -2.698 1.00 71.94 87 PRO A O 1
ATOM 665 N N . GLN A 1 88 ? -7.683 9.995 -4.957 1.00 68.19 88 GLN A N 1
ATOM 666 C CA . GLN A 1 88 ? -7.000 8.717 -5.177 1.00 68.19 88 GLN A CA 1
ATOM 667 C C . GLN A 1 88 ? -5.597 8.942 -5.751 1.00 68.19 88 GLN A C 1
ATOM 669 O O . GLN A 1 88 ? -5.380 9.891 -6.502 1.00 68.19 88 GLN A O 1
ATOM 674 N N . ASP A 1 89 ? -4.653 8.065 -5.403 1.00 77.69 89 ASP A N 1
ATOM 675 C CA . ASP A 1 89 ? -3.300 8.043 -5.966 1.00 77.69 89 ASP A CA 1
ATOM 676 C C . ASP A 1 89 ? -2.961 6.633 -6.460 1.00 77.69 89 ASP A C 1
ATOM 678 O O . ASP A 1 89 ? -2.831 5.700 -5.666 1.00 77.69 89 ASP A O 1
ATOM 682 N N . TRP A 1 90 ? -2.769 6.507 -7.773 1.00 80.88 90 TRP A N 1
ATOM 683 C CA . TRP A 1 90 ? -2.405 5.261 -8.450 1.00 80.88 90 TRP A CA 1
ATOM 684 C C . TRP A 1 90 ? -0.960 5.236 -8.943 1.00 80.88 90 TRP A C 1
ATOM 686 O O . TRP A 1 90 ? -0.535 4.286 -9.597 1.00 80.88 90 TRP A O 1
ATOM 696 N N . SER A 1 91 ? -0.159 6.242 -8.593 1.00 83.12 91 SER A N 1
ATOM 697 C CA . SER A 1 91 ? 1.213 6.390 -9.090 1.00 83.12 91 SER A CA 1
ATOM 698 C C . SER A 1 91 ? 2.084 5.192 -8.755 1.00 83.12 91 SER A C 1
ATOM 700 O O . SER A 1 91 ? 2.841 4.727 -9.598 1.00 83.12 91 SER A O 1
ATOM 702 N N . THR A 1 92 ? 1.970 4.662 -7.533 1.00 86.06 92 THR A N 1
ATOM 703 C CA . THR A 1 92 ? 2.706 3.457 -7.127 1.00 86.06 92 THR A CA 1
ATOM 704 C C . THR A 1 92 ? 2.354 2.265 -8.013 1.00 86.06 92 THR A C 1
ATOM 706 O O . THR A 1 92 ? 3.255 1.517 -8.384 1.00 86.06 92 THR A O 1
ATOM 709 N N . HIS A 1 93 ? 1.081 2.114 -8.386 1.00 85.06 93 HIS A N 1
ATOM 710 C CA . HIS A 1 93 ? 0.633 1.027 -9.252 1.00 85.06 93 HIS A CA 1
ATOM 711 C C . HIS A 1 93 ? 1.148 1.210 -10.674 1.00 85.06 93 HIS A C 1
ATOM 713 O O . HIS A 1 93 ? 1.772 0.298 -11.201 1.00 85.06 93 HIS A O 1
ATOM 719 N N . MET A 1 94 ? 0.981 2.394 -11.265 1.00 82.06 94 MET A N 1
ATOM 720 C CA . MET A 1 94 ? 1.432 2.664 -12.635 1.00 82.06 94 MET A CA 1
ATOM 721 C C . MET A 1 94 ? 2.948 2.472 -12.792 1.00 82.06 94 MET A C 1
ATOM 723 O O . MET A 1 94 ? 3.403 1.810 -13.720 1.00 82.06 94 MET A O 1
ATOM 727 N N . ILE A 1 95 ? 3.733 2.960 -11.826 1.00 82.38 95 ILE A N 1
ATOM 728 C CA . ILE A 1 95 ? 5.189 2.744 -11.772 1.00 82.38 95 ILE A CA 1
ATOM 729 C C . ILE A 1 95 ? 5.510 1.249 -11.579 1.00 82.38 95 ILE A C 1
ATOM 731 O O . ILE A 1 95 ? 6.430 0.720 -12.203 1.00 82.38 95 ILE A O 1
ATOM 735 N N . GLY A 1 96 ? 4.756 0.545 -10.729 1.00 85.38 96 GLY A N 1
ATOM 736 C CA . GLY A 1 96 ? 4.938 -0.888 -10.484 1.00 85.38 96 GLY A CA 1
ATOM 737 C C . GLY A 1 96 ? 4.621 -1.771 -11.697 1.00 85.38 96 GLY A C 1
ATOM 738 O O . GLY A 1 96 ? 5.349 -2.727 -11.971 1.00 85.38 96 GLY A O 1
ATOM 739 N N . HIS A 1 97 ? 3.587 -1.434 -12.472 1.00 83.56 97 HIS A N 1
ATOM 740 C CA . HIS A 1 97 ? 3.225 -2.163 -13.691 1.00 83.56 97 HIS A CA 1
ATOM 741 C C . HIS A 1 97 ? 4.338 -2.136 -14.730 1.00 83.56 97 HIS A C 1
ATOM 743 O O . HIS A 1 97 ? 4.656 -3.173 -15.299 1.00 83.56 97 HIS A O 1
ATOM 749 N N . GLU A 1 98 ? 4.985 -0.992 -14.925 1.00 83.31 98 GLU A N 1
ATOM 750 C CA . GLU A 1 98 ? 6.114 -0.884 -15.850 1.00 83.31 98 GLU A CA 1
ATOM 751 C C . GLU A 1 98 ? 7.311 -1.737 -15.406 1.00 83.31 98 GLU A C 1
ATOM 753 O O . GLU A 1 98 ? 7.939 -2.405 -16.226 1.00 83.31 98 GLU A O 1
ATOM 758 N N . LEU A 1 99 ? 7.598 -1.804 -14.100 1.00 83.75 99 LEU A N 1
ATOM 759 C CA . LEU A 1 99 ? 8.626 -2.714 -13.580 1.00 83.75 99 LEU A CA 1
ATOM 760 C C . LEU A 1 99 ? 8.253 -4.187 -13.781 1.00 83.75 99 LEU A C 1
ATOM 762 O O . LEU A 1 99 ? 9.116 -5.000 -14.111 1.00 83.75 99 LEU A O 1
ATOM 766 N N . THR A 1 100 ? 6.976 -4.523 -13.604 1.00 85.69 100 THR A N 1
ATOM 767 C CA . THR A 1 100 ? 6.450 -5.870 -13.861 1.00 85.69 100 THR A CA 1
ATOM 768 C C . THR A 1 100 ? 6.617 -6.223 -15.341 1.00 85.69 100 THR A C 1
ATOM 770 O O . THR A 1 100 ? 7.164 -7.272 -15.667 1.00 85.69 100 THR A O 1
ATOM 773 N N . ALA A 1 101 ? 6.219 -5.322 -16.241 1.00 83.00 101 ALA A N 1
ATOM 774 C CA . ALA A 1 101 ? 6.269 -5.528 -17.685 1.00 83.00 101 ALA A CA 1
ATOM 775 C C . ALA A 1 101 ? 7.704 -5.654 -18.222 1.00 83.00 101 ALA A C 1
ATOM 777 O O . ALA A 1 101 ? 7.962 -6.478 -19.097 1.00 83.00 101 ALA A O 1
ATOM 778 N N . LEU A 1 102 ? 8.644 -4.860 -17.701 1.00 84.00 102 LEU A N 1
ATOM 779 C CA . LEU A 1 102 ? 10.031 -4.852 -18.174 1.00 84.00 102 LEU A CA 1
ATOM 780 C C . LEU A 1 102 ? 10.890 -5.973 -17.582 1.00 84.00 102 LEU A C 1
ATOM 782 O O . LEU A 1 102 ? 11.799 -6.456 -18.257 1.00 84.00 102 LEU A O 1
ATOM 786 N N . TYR A 1 103 ? 10.640 -6.358 -16.328 1.00 85.81 103 TYR A N 1
ATOM 787 C CA . TYR A 1 103 ? 11.551 -7.224 -15.568 1.00 85.81 103 TYR A CA 1
ATOM 788 C C . TYR A 1 103 ? 10.906 -8.502 -15.032 1.00 85.81 103 TYR A C 1
ATOM 790 O O . TYR A 1 103 ? 11.594 -9.294 -14.392 1.00 85.81 103 TYR A O 1
ATOM 798 N N . GLY A 1 104 ? 9.611 -8.719 -15.277 1.00 86.31 104 GLY A N 1
ATOM 799 C CA . GLY A 1 104 ? 8.897 -9.920 -14.839 1.00 86.31 104 GLY A CA 1
ATOM 800 C C . GLY A 1 104 ? 8.800 -10.060 -13.318 1.00 86.31 104 GLY A C 1
ATOM 801 O O . GLY A 1 104 ? 8.677 -11.173 -12.817 1.00 86.31 104 GLY A O 1
ATOM 802 N N . LEU A 1 105 ? 8.911 -8.953 -12.577 1.00 87.56 105 LEU A N 1
ATOM 803 C CA . LEU A 1 105 ? 8.746 -8.954 -11.126 1.00 87.56 105 LEU A CA 1
ATOM 804 C C . LEU A 1 105 ? 7.273 -9.125 -10.756 1.00 87.56 105 LEU A C 1
ATOM 806 O O . LEU A 1 105 ? 6.409 -8.519 -11.383 1.00 87.56 105 LEU A O 1
ATOM 810 N N . ASP A 1 106 ? 6.997 -9.875 -9.691 1.00 87.69 106 ASP A N 1
ATOM 811 C CA . ASP A 1 106 ? 5.637 -10.016 -9.172 1.00 87.69 106 ASP A CA 1
ATOM 812 C C . ASP A 1 106 ? 5.026 -8.650 -8.830 1.00 87.69 106 ASP A C 1
ATOM 814 O O . ASP A 1 106 ? 5.680 -7.769 -8.264 1.00 87.69 106 ASP A O 1
ATOM 818 N N . HIS A 1 107 ? 3.732 -8.481 -9.107 1.00 85.62 107 HIS A N 1
ATOM 819 C CA . HIS A 1 107 ? 3.061 -7.193 -8.933 1.00 85.62 107 HIS A CA 1
ATOM 820 C C . HIS A 1 107 ? 3.223 -6.641 -7.505 1.00 85.62 107 HIS A C 1
ATOM 822 O O . HIS A 1 107 ? 3.707 -5.524 -7.320 1.00 85.62 107 HIS A O 1
ATOM 828 N N . ALA A 1 108 ? 2.941 -7.456 -6.482 1.00 84.62 108 ALA A N 1
ATOM 829 C CA . ALA A 1 108 ? 3.091 -7.067 -5.077 1.00 84.62 108 ALA A CA 1
ATOM 830 C C . ALA A 1 108 ? 4.536 -6.681 -4.701 1.00 84.62 108 ALA A C 1
ATOM 832 O O . ALA A 1 108 ? 4.742 -5.774 -3.891 1.00 84.62 108 ALA A O 1
ATOM 833 N N . VAL A 1 109 ? 5.535 -7.316 -5.324 1.00 90.69 109 VAL A N 1
ATOM 834 C CA . VAL A 1 109 ? 6.952 -6.974 -5.147 1.00 90.69 109 VAL A CA 1
ATOM 835 C C . VAL A 1 109 ? 7.225 -5.570 -5.680 1.00 90.69 109 VAL A C 1
ATOM 837 O O . VAL A 1 109 ? 7.811 -4.746 -4.979 1.00 90.69 109 VAL A O 1
ATOM 840 N N . THR A 1 110 ? 6.749 -5.249 -6.885 1.00 89.31 110 THR A N 1
ATOM 841 C CA . THR A 1 110 ? 6.960 -3.913 -7.465 1.00 89.31 110 THR A CA 1
ATOM 842 C C . THR A 1 110 ? 6.313 -2.807 -6.628 1.00 89.31 110 THR A C 1
ATOM 844 O O . THR A 1 110 ? 6.926 -1.759 -6.412 1.00 89.31 110 THR A O 1
ATOM 847 N N . LEU A 1 111 ? 5.131 -3.056 -6.054 1.00 90.50 111 LEU A N 1
ATOM 848 C CA . LEU A 1 111 ? 4.475 -2.117 -5.142 1.00 90.50 111 LEU A CA 1
ATOM 849 C C . LEU A 1 111 ? 5.291 -1.908 -3.858 1.00 90.50 111 LEU A C 1
ATOM 851 O O . LEU A 1 111 ? 5.502 -0.764 -3.449 1.00 90.50 111 LEU A O 1
ATOM 855 N N . ALA A 1 112 ? 5.795 -2.985 -3.248 1.00 91.12 112 ALA A N 1
ATOM 856 C CA . ALA A 1 112 ? 6.610 -2.918 -2.033 1.00 91.12 112 ALA A CA 1
ATOM 857 C C . ALA A 1 112 ? 7.941 -2.172 -2.244 1.00 91.12 112 ALA A C 1
ATOM 859 O O . ALA A 1 112 ? 8.425 -1.482 -1.343 1.00 91.12 112 ALA A O 1
ATOM 860 N N . ILE A 1 113 ? 8.515 -2.262 -3.447 1.00 90.62 113 ILE A N 1
ATOM 861 C CA . ILE A 1 113 ? 9.712 -1.514 -3.848 1.00 90.62 113 ILE A CA 1
ATOM 862 C C . ILE A 1 113 ? 9.407 -0.011 -3.976 1.00 90.62 1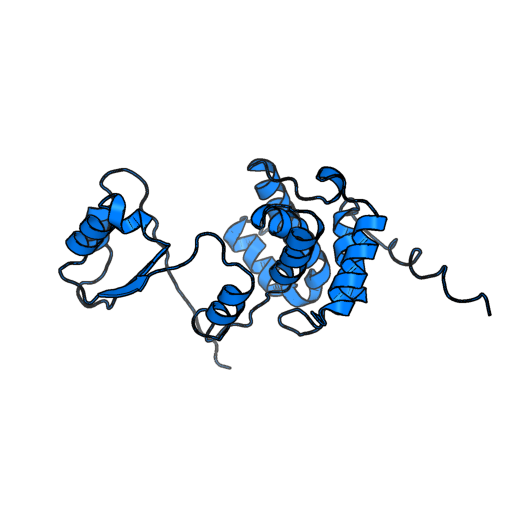13 ILE A C 1
ATOM 864 O O . ILE A 1 113 ? 10.168 0.834 -3.490 1.00 90.62 113 ILE A O 1
ATOM 868 N N . ILE A 1 114 ? 8.303 0.340 -4.642 1.00 90.62 114 ILE A N 1
ATOM 869 C CA . ILE A 1 114 ? 8.001 1.723 -5.033 1.00 90.62 114 ILE A CA 1
ATOM 870 C C . ILE A 1 114 ? 7.346 2.529 -3.914 1.00 90.62 114 ILE A C 1
ATOM 872 O O . ILE A 1 114 ? 7.711 3.693 -3.714 1.00 90.62 114 ILE A O 1
ATOM 876 N N . LEU A 1 115 ? 6.394 1.944 -3.182 1.00 91.62 115 LEU A N 1
ATOM 877 C CA . LEU A 1 115 ? 5.544 2.668 -2.236 1.00 91.62 115 LEU A CA 1
ATOM 878 C C . LEU A 1 115 ? 6.350 3.492 -1.215 1.00 91.62 115 LEU A C 1
ATOM 880 O O . LEU A 1 115 ? 6.120 4.701 -1.140 1.00 91.62 115 LEU A O 1
ATOM 884 N N . PRO A 1 116 ? 7.334 2.938 -0.475 1.00 92.19 116 PRO A N 1
ATOM 885 C CA . PRO A 1 116 ? 8.027 3.707 0.559 1.00 92.19 116 PRO A CA 1
ATOM 886 C C . PRO A 1 116 ? 8.822 4.887 -0.021 1.00 92.19 116 PRO A C 1
ATOM 888 O O . PRO A 1 116 ? 8.891 5.959 0.580 1.00 92.19 116 PRO A O 1
ATOM 891 N N . SER A 1 117 ? 9.403 4.713 -1.210 1.00 89.38 117 SER A N 1
ATOM 892 C CA . SER A 1 117 ? 10.170 5.762 -1.887 1.00 89.38 117 SER A CA 1
ATOM 893 C C . SER A 1 117 ? 9.269 6.867 -2.437 1.00 89.38 117 SER A C 1
ATOM 895 O O . SER A 1 117 ? 9.609 8.046 -2.320 1.00 89.38 117 SER A O 1
ATOM 897 N N . LEU A 1 118 ? 8.094 6.509 -2.968 1.00 88.75 118 LEU A N 1
ATOM 898 C CA . LEU A 1 118 ? 7.100 7.482 -3.418 1.00 88.75 118 LEU A CA 1
ATOM 899 C C . LEU A 1 118 ? 6.552 8.301 -2.245 1.00 88.75 118 LEU A C 1
ATOM 901 O O . LEU A 1 118 ? 6.471 9.526 -2.344 1.00 88.75 118 LEU A O 1
ATOM 905 N N . LEU A 1 119 ? 6.250 7.657 -1.111 1.00 90.56 119 LEU A N 1
ATOM 906 C CA . LEU A 1 119 ? 5.820 8.351 0.107 1.00 90.56 119 LEU A CA 1
ATOM 907 C C . LEU A 1 119 ? 6.896 9.315 0.622 1.00 90.56 119 LEU A C 1
ATOM 909 O O . LEU A 1 119 ? 6.571 10.431 1.019 1.00 90.56 119 LEU A O 1
ATOM 913 N N . ALA A 1 120 ? 8.175 8.926 0.564 1.00 89.19 120 ALA A N 1
ATOM 914 C CA . ALA A 1 120 ? 9.286 9.796 0.952 1.00 89.19 120 ALA A CA 1
ATOM 915 C C . ALA A 1 120 ? 9.417 11.025 0.042 1.00 89.19 120 ALA A C 1
ATOM 917 O O . ALA A 1 120 ? 9.689 12.126 0.522 1.00 89.19 120 ALA A O 1
ATOM 918 N N . TYR A 1 121 ? 9.204 10.862 -1.263 1.00 87.19 121 TYR A N 1
ATOM 919 C CA . TYR A 1 121 ? 9.247 11.969 -2.216 1.00 87.19 121 TYR A CA 1
ATOM 920 C C . TYR A 1 121 ? 8.043 12.902 -2.106 1.00 87.19 121 TYR A C 1
ATOM 922 O O . TYR A 1 121 ? 8.206 14.121 -2.096 1.00 87.19 121 TYR A O 1
ATOM 930 N N . LYS A 1 122 ? 6.838 12.343 -1.957 1.00 86.81 122 LYS A N 1
ATOM 931 C CA . LYS A 1 122 ? 5.595 13.107 -1.794 1.00 86.81 122 LYS A CA 1
ATOM 932 C C . LYS A 1 122 ? 5.305 13.503 -0.350 1.00 86.81 122 LYS A C 1
ATOM 934 O O . LYS A 1 122 ? 4.212 13.990 -0.077 1.00 86.81 122 LYS A O 1
ATOM 939 N N . ARG A 1 123 ? 6.265 13.369 0.571 1.00 88.69 123 ARG A N 1
ATOM 940 C CA . ARG A 1 123 ? 6.056 13.621 2.007 1.00 88.69 123 ARG A CA 1
ATOM 941 C C . ARG A 1 123 ? 5.497 15.012 2.316 1.00 88.69 123 ARG A C 1
ATOM 943 O O . ARG A 1 123 ? 4.703 15.145 3.236 1.00 88.69 123 ARG A O 1
ATOM 950 N N . ASN A 1 124 ? 5.865 16.024 1.526 1.00 85.81 124 ASN A N 1
ATOM 951 C CA . ASN A 1 124 ? 5.391 17.397 1.715 1.00 85.81 124 ASN A CA 1
ATOM 952 C C . ASN A 1 124 ? 3.906 17.542 1.347 1.00 85.81 124 ASN A C 1
ATOM 954 O O . ASN A 1 124 ? 3.165 18.228 2.038 1.00 85.81 124 ASN A O 1
ATOM 958 N N . ILE A 1 125 ? 3.464 16.862 0.285 1.00 86.69 125 ILE A N 1
ATOM 959 C CA . ILE A 1 125 ? 2.075 16.903 -0.197 1.00 86.69 125 ILE A CA 1
ATOM 960 C C . ILE A 1 125 ? 1.196 15.966 0.642 1.00 86.69 125 ILE A C 1
ATOM 962 O O . ILE A 1 125 ? 0.105 16.330 1.073 1.00 86.69 125 ILE A O 1
ATOM 966 N N . LYS A 1 126 ? 1.699 14.767 0.952 1.00 88.44 126 LYS A N 1
ATOM 967 C CA . LYS A 1 126 ? 0.982 13.727 1.705 1.00 88.44 126 LYS A CA 1
ATOM 968 C C . LYS A 1 126 ? 1.139 13.845 3.226 1.00 88.44 126 LYS A C 1
ATOM 970 O O . LYS A 1 126 ? 0.623 12.992 3.947 1.00 88.44 126 LYS A O 1
ATOM 975 N N . GLY A 1 127 ? 1.824 14.873 3.732 1.00 89.25 127 GLY A N 1
ATOM 976 C CA . GLY A 1 127 ? 2.281 14.970 5.126 1.00 89.25 127 GLY A CA 1
ATOM 977 C C . GLY A 1 127 ? 1.174 14.775 6.160 1.00 89.25 127 GLY A C 1
ATOM 978 O O . GLY A 1 127 ? 1.295 13.931 7.044 1.00 89.25 127 GLY A O 1
ATOM 979 N N . VAL A 1 128 ? 0.035 15.452 5.984 1.00 90.94 128 VAL A N 1
ATOM 980 C CA . VAL A 1 128 ? -1.127 15.333 6.887 1.00 90.94 128 VAL A CA 1
ATOM 981 C C . VAL A 1 128 ? -1.638 13.888 6.973 1.00 90.94 128 VAL A C 1
ATOM 983 O O . VAL A 1 128 ? -1.928 13.378 8.058 1.00 90.94 128 VAL A O 1
ATOM 986 N N . LYS A 1 129 ? -1.733 13.190 5.834 1.00 88.25 129 LYS A N 1
ATOM 987 C CA . LYS A 1 129 ? -2.175 11.787 5.791 1.00 88.25 129 LYS A CA 1
ATOM 988 C C . LYS A 1 129 ? -1.099 10.843 6.321 1.00 88.25 129 LYS A C 1
ATOM 990 O O . LYS A 1 129 ? -1.447 9.895 7.017 1.00 88.25 129 LYS A O 1
ATOM 995 N N . LEU A 1 130 ? 0.178 11.124 6.062 1.00 91.56 130 LEU A N 1
ATOM 996 C CA . LEU A 1 130 ? 1.308 10.352 6.581 1.00 91.56 130 LEU A CA 1
ATOM 997 C C . LEU A 1 130 ? 1.424 10.443 8.106 1.00 91.56 130 LEU A C 1
ATOM 999 O O . LEU A 1 130 ? 1.689 9.433 8.746 1.00 91.56 130 LEU A O 1
ATOM 1003 N N . LEU A 1 131 ? 1.142 11.600 8.708 1.00 92.12 131 LEU A N 1
ATOM 1004 C CA . LEU A 1 131 ? 1.081 11.748 10.167 1.00 92.12 131 LEU A CA 1
ATOM 1005 C C . LEU A 1 131 ? -0.080 10.961 10.777 1.00 92.12 131 LEU A C 1
ATOM 1007 O O . LEU A 1 131 ? 0.084 10.315 11.814 1.00 92.12 131 LEU A O 1
ATOM 1011 N N . ARG A 1 132 ? -1.249 10.976 10.123 1.00 90.38 132 ARG A N 1
ATOM 1012 C CA . ARG A 1 132 ? -2.386 10.144 10.536 1.00 90.38 132 ARG A CA 1
ATOM 1013 C C . ARG A 1 132 ? -2.071 8.655 10.389 1.00 90.38 132 ARG A C 1
ATOM 1015 O O . ARG A 1 132 ? -2.450 7.881 11.258 1.00 90.38 132 ARG A O 1
ATOM 1022 N N . TYR A 1 133 ? -1.394 8.261 9.315 1.00 92.19 133 TYR A N 1
ATOM 1023 C CA . TYR A 1 133 ? -0.932 6.892 9.091 1.00 92.19 133 TYR A CA 1
ATOM 1024 C C . TYR A 1 133 ? 0.075 6.456 10.166 1.00 92.19 133 TYR A C 1
ATOM 1026 O O . TYR A 1 133 ? -0.089 5.392 10.756 1.00 92.19 133 TYR A O 1
ATOM 1034 N N . ALA A 1 134 ? 1.041 7.317 10.499 1.00 92.25 134 ALA A N 1
ATOM 1035 C CA . ALA A 1 134 ? 2.010 7.096 11.569 1.00 92.25 134 ALA A CA 1
ATOM 1036 C C . ALA A 1 134 ? 1.322 6.809 12.914 1.00 92.25 134 ALA A C 1
ATOM 1038 O O . ALA A 1 134 ? 1.630 5.813 13.560 1.00 92.25 134 ALA A O 1
ATOM 1039 N N . ASP A 1 135 ? 0.354 7.641 13.306 1.00 91.25 135 ASP A N 1
ATOM 1040 C CA . ASP A 1 135 ? -0.406 7.471 14.550 1.00 91.25 135 ASP A CA 1
ATOM 1041 C C . ASP A 1 135 ? -1.318 6.233 14.503 1.00 91.25 135 ASP A C 1
ATOM 1043 O O . ASP A 1 135 ? -1.209 5.336 15.334 1.00 91.25 135 ASP A O 1
ATOM 1047 N N . LYS A 1 136 ? -2.206 6.147 13.506 1.00 91.31 136 LYS A N 1
ATOM 1048 C CA . LYS A 1 136 ? -3.294 5.157 13.506 1.00 91.31 136 LYS A CA 1
ATOM 1049 C C . LYS A 1 136 ? -2.879 3.745 13.117 1.00 91.31 136 LYS A C 1
ATOM 1051 O O . LYS A 1 136 ? -3.561 2.815 13.531 1.00 91.31 136 LYS A O 1
ATOM 1056 N N . VAL A 1 137 ? -1.821 3.583 12.325 1.00 90.38 137 VAL A N 1
ATOM 1057 C CA . VAL A 1 137 ? -1.366 2.259 11.869 1.00 90.38 137 VAL A CA 1
ATOM 1058 C C . VAL A 1 137 ? -0.163 1.783 12.672 1.00 90.38 137 VAL A C 1
ATOM 1060 O O . VAL A 1 137 ? -0.119 0.624 13.066 1.00 90.38 137 VAL A O 1
ATOM 1063 N N . TRP A 1 138 ? 0.780 2.680 12.964 1.00 90.75 138 TRP A N 1
ATOM 1064 C CA . TRP A 1 138 ? 2.045 2.314 13.609 1.00 90.75 138 TRP A CA 1
ATOM 1065 C C . TRP A 1 138 ? 2.159 2.756 15.072 1.00 90.75 138 TRP A C 1
ATOM 1067 O O . TRP A 1 138 ? 3.155 2.442 15.720 1.00 90.75 138 TRP A O 1
ATOM 1077 N N . GLY A 1 139 ? 1.185 3.498 15.611 1.00 91.69 139 GLY A N 1
ATOM 1078 C CA . GLY A 1 139 ? 1.246 4.017 16.983 1.00 91.69 139 GLY A CA 1
ATOM 1079 C C . GLY A 1 139 ? 2.334 5.079 17.204 1.00 91.69 139 GLY A C 1
ATOM 1080 O O . GLY A 1 139 ? 2.739 5.335 18.338 1.00 91.69 139 GLY A O 1
ATOM 1081 N N . ILE A 1 140 ? 2.841 5.702 16.136 1.00 93.94 140 ILE A N 1
ATOM 1082 C CA . ILE A 1 140 ? 3.959 6.651 16.179 1.00 93.94 140 ILE A CA 1
ATOM 1083 C C . ILE A 1 140 ? 3.432 8.066 16.473 1.00 93.94 140 ILE A C 1
ATOM 1085 O O . ILE A 1 140 ? 3.052 8.830 15.577 1.00 93.94 140 ILE A O 1
ATOM 1089 N N . THR A 1 141 ? 3.440 8.434 17.754 1.00 94.12 141 THR A N 1
ATOM 1090 C CA . THR A 1 141 ? 2.896 9.714 18.252 1.00 94.12 141 THR A CA 1
ATOM 1091 C C . THR A 1 141 ? 3.953 10.694 18.761 1.00 94.12 141 THR A C 1
ATOM 1093 O O . THR A 1 141 ? 3.755 11.900 18.662 1.00 94.12 141 THR A O 1
ATOM 1096 N N . GLN A 1 142 ? 5.081 10.194 19.269 1.00 96.06 142 GLN A N 1
ATOM 1097 C CA . GLN A 1 142 ? 6.182 11.009 19.804 1.00 96.06 142 GLN A CA 1
ATOM 1098 C C . GLN A 1 142 ? 7.044 11.610 18.690 1.00 96.06 142 GLN A C 1
ATOM 1100 O O . GLN A 1 142 ? 7.066 11.042 17.607 1.00 96.06 142 GLN A O 1
ATOM 1105 N N . GLY A 1 143 ? 7.807 12.674 18.949 1.00 95.56 143 GLY A N 1
ATOM 1106 C CA . GLY A 1 143 ? 8.728 13.299 17.979 1.00 95.56 143 GLY A CA 1
ATOM 1107 C C . GLY A 1 143 ? 8.081 14.361 17.080 1.00 95.56 143 GLY A C 1
ATOM 1108 O O . GLY A 1 143 ? 6.861 14.542 17.091 1.00 95.56 143 GLY A O 1
ATOM 1109 N N . ASN A 1 144 ? 8.902 15.080 16.310 1.00 97.06 144 ASN A N 1
ATOM 1110 C CA . ASN A 1 144 ? 8.399 16.115 15.398 1.00 97.06 144 ASN A CA 1
ATOM 1111 C C . ASN A 1 144 ? 7.727 15.507 14.149 1.00 97.06 144 ASN A C 1
ATOM 1113 O O . ASN A 1 144 ? 7.775 14.296 13.920 1.00 97.06 144 ASN A O 1
ATOM 1117 N N . GLU A 1 145 ? 7.058 16.338 13.346 1.00 95.06 145 GLU A N 1
ATOM 1118 C CA . GLU A 1 145 ? 6.305 15.859 12.181 1.00 95.06 145 GLU A CA 1
ATOM 1119 C C . GLU A 1 145 ? 7.178 15.102 11.172 1.00 95.06 145 GLU A C 1
ATOM 1121 O O . GLU A 1 145 ? 6.798 14.014 10.731 1.00 95.06 145 GLU A O 1
ATOM 1126 N N . GLU A 1 146 ? 8.366 15.622 10.849 1.00 94.12 146 GLU A N 1
ATOM 1127 C CA . GLU A 1 146 ? 9.271 14.976 9.895 1.00 94.12 146 GLU A CA 1
ATOM 1128 C C . GLU A 1 146 ? 9.745 13.608 10.403 1.00 94.12 146 GLU A C 1
ATOM 1130 O O . GLU A 1 146 ? 9.686 12.624 9.666 1.00 94.12 146 GLU A O 1
ATOM 1135 N N . GLU A 1 147 ? 10.130 13.519 11.677 1.00 94.69 147 GLU A N 1
ATOM 1136 C CA . GLU A 1 147 ? 10.572 12.275 12.320 1.00 94.69 147 GLU A CA 1
ATOM 1137 C C . GLU A 1 147 ? 9.469 11.214 12.381 1.00 94.69 147 GLU A C 1
ATOM 1139 O O . GLU A 1 147 ? 9.731 10.009 12.314 1.00 94.69 147 GLU A O 1
ATOM 1144 N N . ARG A 1 148 ? 8.217 11.637 12.579 1.00 95.88 148 ARG A N 1
ATOM 1145 C CA . ARG A 1 148 ? 7.059 10.734 12.617 1.00 95.88 148 ARG A CA 1
ATOM 1146 C C . ARG A 1 148 ? 6.751 10.183 11.231 1.00 95.88 148 ARG A C 1
ATOM 1148 O O . ARG A 1 148 ? 6.536 8.980 11.097 1.00 95.88 148 ARG A O 1
ATOM 1155 N N . ILE A 1 149 ? 6.779 11.039 10.209 1.00 95.12 149 ILE A N 1
ATOM 1156 C CA . ILE A 1 149 ? 6.594 10.627 8.813 1.00 95.12 149 ILE A CA 1
ATOM 1157 C C . ILE A 1 149 ? 7.710 9.669 8.388 1.00 95.12 149 ILE A C 1
ATOM 1159 O O . ILE A 1 149 ? 7.427 8.607 7.836 1.00 95.12 149 ILE A O 1
ATOM 1163 N N . GLU A 1 150 ? 8.968 10.010 8.673 1.00 95.62 150 GLU A N 1
ATOM 1164 C CA . GLU A 1 150 ? 10.115 9.170 8.328 1.00 95.62 150 GLU A CA 1
ATOM 1165 C C . GLU A 1 150 ? 10.011 7.788 8.980 1.00 95.62 150 GLU A C 1
ATOM 1167 O O . GLU A 1 150 ? 10.126 6.775 8.289 1.00 95.62 150 GLU A O 1
ATOM 1172 N N . ARG A 1 151 ? 9.700 7.719 10.281 1.00 95.69 151 ARG A N 1
ATOM 1173 C CA . ARG A 1 151 ? 9.520 6.430 10.964 1.00 95.69 151 ARG A CA 1
ATOM 1174 C C . ARG A 1 151 ? 8.343 5.623 10.431 1.00 95.69 151 ARG A C 1
ATOM 1176 O O . ARG A 1 151 ? 8.458 4.408 10.367 1.00 95.69 151 ARG A O 1
ATOM 1183 N N . ALA A 1 152 ? 7.244 6.252 10.016 1.00 95.56 152 ALA A N 1
ATOM 1184 C CA . ALA A 1 152 ? 6.132 5.526 9.403 1.0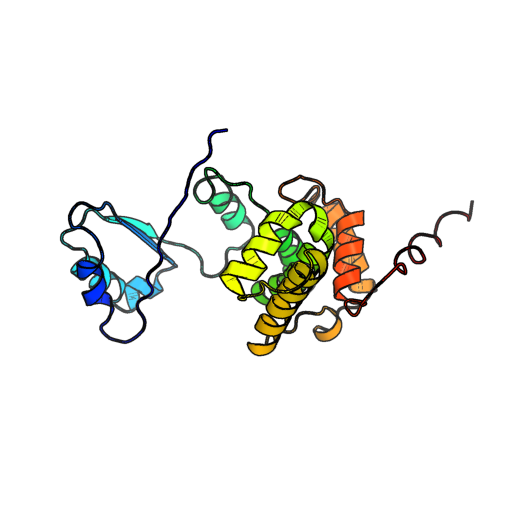0 95.56 152 ALA A CA 1
ATOM 1185 C C . ALA A 1 152 ? 6.513 4.922 8.042 1.00 95.56 152 ALA A C 1
ATOM 1187 O O . ALA A 1 152 ? 6.129 3.794 7.727 1.00 95.56 152 ALA A O 1
ATOM 1188 N N . ILE A 1 153 ? 7.300 5.646 7.239 1.00 95.06 153 ILE A N 1
ATOM 1189 C CA . ILE A 1 153 ? 7.823 5.141 5.962 1.00 95.06 153 ILE A CA 1
ATOM 1190 C C . ILE A 1 153 ? 8.799 3.982 6.203 1.00 95.06 153 ILE A C 1
ATOM 1192 O O . ILE A 1 153 ? 8.724 2.972 5.503 1.00 95.06 153 ILE A O 1
ATOM 1196 N N . LEU A 1 154 ? 9.677 4.099 7.204 1.00 95.12 154 LEU A N 1
ATOM 1197 C CA . LEU A 1 154 ? 10.591 3.023 7.595 1.00 95.12 154 LEU A CA 1
ATOM 1198 C C . LEU A 1 154 ? 9.834 1.799 8.119 1.00 95.12 154 LEU A C 1
ATOM 1200 O O . LEU A 1 154 ? 10.060 0.714 7.608 1.00 95.12 154 LEU A O 1
ATOM 1204 N N . ALA A 1 155 ? 8.855 1.967 9.009 1.00 92.25 155 ALA A N 1
ATOM 1205 C CA . ALA A 1 155 ? 8.032 0.863 9.510 1.00 92.25 155 ALA A CA 1
ATOM 1206 C C . ALA A 1 155 ? 7.278 0.133 8.385 1.00 92.25 155 ALA A C 1
ATOM 1208 O O . ALA A 1 155 ? 7.166 -1.089 8.392 1.00 92.25 155 ALA A O 1
ATOM 1209 N N . THR A 1 156 ? 6.819 0.873 7.369 1.00 93.44 156 THR A N 1
ATOM 1210 C CA . THR A 1 156 ? 6.203 0.284 6.168 1.00 93.44 156 THR A CA 1
ATOM 1211 C C . THR A 1 156 ? 7.199 -0.573 5.390 1.00 93.44 156 THR A C 1
ATOM 1213 O O . THR A 1 156 ? 6.855 -1.655 4.920 1.00 93.44 156 THR A O 1
ATOM 1216 N N . ARG A 1 157 ? 8.443 -0.099 5.257 1.00 94.00 157 ARG A N 1
ATOM 1217 C CA . ARG A 1 157 ? 9.520 -0.852 4.611 1.00 94.00 157 ARG A CA 1
ATOM 1218 C C . ARG A 1 157 ? 9.869 -2.109 5.408 1.00 94.00 157 ARG A C 1
ATOM 1220 O O . ARG A 1 157 ? 9.895 -3.191 4.833 1.00 94.00 157 ARG A O 1
ATOM 1227 N N . ASP A 1 158 ? 10.077 -1.958 6.711 1.00 92.00 158 ASP A N 1
ATOM 1228 C CA . ASP A 1 158 ? 10.438 -3.042 7.623 1.00 92.00 158 ASP A CA 1
ATOM 1229 C C . ASP A 1 158 ? 9.353 -4.126 7.649 1.00 92.00 158 ASP A C 1
ATOM 1231 O O . ASP A 1 158 ? 9.665 -5.312 7.669 1.00 92.00 158 ASP A O 1
ATOM 1235 N N . PHE A 1 159 ? 8.076 -3.740 7.572 1.00 93.69 159 PHE A N 1
ATOM 1236 C CA . PHE A 1 159 ? 6.967 -4.680 7.439 1.00 93.69 159 PHE A CA 1
ATOM 1237 C C . PHE A 1 159 ? 7.079 -5.544 6.181 1.00 93.69 159 PHE A C 1
ATOM 1239 O O . PHE A 1 159 ? 7.024 -6.768 6.295 1.00 93.69 159 PHE A O 1
ATOM 1246 N N . PHE A 1 160 ? 7.278 -4.943 5.004 1.00 92.25 160 PHE A N 1
ATOM 1247 C CA . PHE A 1 160 ? 7.464 -5.711 3.769 1.00 92.25 160 PHE A CA 1
ATOM 1248 C C . PHE A 1 160 ? 8.677 -6.645 3.849 1.00 92.25 160 PHE A C 1
ATOM 1250 O O . PHE A 1 160 ? 8.569 -7.819 3.495 1.00 92.25 160 PHE A O 1
ATOM 1257 N N . GLU A 1 161 ? 9.798 -6.164 4.390 1.00 92.50 161 GLU A N 1
ATOM 1258 C CA . GLU A 1 161 ? 10.996 -6.991 4.559 1.00 92.50 161 GLU A CA 1
ATOM 1259 C C . GLU A 1 161 ? 10.757 -8.139 5.557 1.00 92.50 161 GLU A C 1
ATOM 1261 O O . GLU A 1 161 ? 11.182 -9.266 5.309 1.00 92.50 161 GLU A O 1
ATOM 1266 N N . SER A 1 162 ? 9.995 -7.904 6.632 1.00 90.25 162 SER A N 1
ATOM 1267 C CA . SER A 1 162 ? 9.639 -8.932 7.623 1.00 90.25 162 SER A CA 1
ATOM 1268 C C . SER A 1 162 ? 8.773 -10.061 7.060 1.00 90.25 162 SER A C 1
ATOM 1270 O O . SER A 1 162 ? 8.848 -11.187 7.549 1.00 90.25 162 SER A O 1
ATOM 1272 N N . VAL A 1 163 ? 7.979 -9.782 6.019 1.00 90.06 163 VAL A N 1
ATOM 1273 C CA . VAL A 1 163 ? 7.167 -10.792 5.320 1.00 90.06 163 VAL A CA 1
ATOM 1274 C C . VAL A 1 163 ? 7.895 -11.390 4.110 1.00 90.06 163 VAL A C 1
ATOM 1276 O O . VAL A 1 163 ? 7.289 -12.103 3.315 1.00 90.06 163 VAL A O 1
ATOM 1279 N N . GLY A 1 164 ? 9.200 -11.126 3.979 1.00 90.69 164 GLY A N 1
ATOM 1280 C CA . GLY A 1 164 ? 10.069 -11.725 2.967 1.00 90.69 164 GLY A CA 1
ATOM 1281 C C . GLY A 1 164 ? 10.071 -11.015 1.614 1.00 90.69 164 GLY A C 1
ATOM 1282 O O . GLY A 1 164 ? 10.577 -11.575 0.646 1.00 90.69 164 GLY A O 1
ATOM 1283 N N . ILE A 1 165 ? 9.533 -9.795 1.525 1.00 92.38 165 ILE A N 1
ATOM 1284 C CA . ILE A 1 165 ? 9.528 -9.005 0.290 1.00 92.38 165 ILE A CA 1
ATOM 1285 C C . ILE A 1 165 ? 10.623 -7.941 0.375 1.00 92.38 165 ILE A C 1
ATOM 1287 O O . ILE A 1 165 ? 10.506 -6.963 1.115 1.00 92.38 165 ILE A O 1
ATOM 1291 N N . SER A 1 166 ? 11.689 -8.096 -0.411 1.00 92.50 166 SER A N 1
ATOM 1292 C CA . SER A 1 166 ? 12.736 -7.076 -0.505 1.00 92.50 166 SER A CA 1
ATOM 1293 C C . SER A 1 166 ? 12.189 -5.794 -1.136 1.00 92.50 166 SER A C 1
ATOM 1295 O O . SER A 1 166 ? 11.412 -5.828 -2.090 1.00 92.50 166 SER A O 1
ATOM 1297 N N . THR A 1 167 ? 12.612 -4.641 -0.624 1.00 92.25 167 THR A N 1
ATOM 1298 C CA . THR A 1 167 ? 12.011 -3.336 -0.961 1.00 92.25 167 THR A CA 1
ATOM 1299 C C . THR A 1 167 ? 12.943 -2.428 -1.768 1.00 92.25 167 THR A C 1
ATOM 1301 O O . THR A 1 167 ? 12.715 -1.216 -1.879 1.00 92.25 167 THR A O 1
ATOM 1304 N N . ARG A 1 168 ? 14.042 -2.974 -2.301 1.00 88.81 168 ARG A N 1
ATOM 1305 C CA . ARG A 1 168 ? 15.051 -2.217 -3.049 1.00 88.81 168 ARG A CA 1
ATOM 1306 C C . ARG A 1 168 ? 15.330 -2.879 -4.386 1.00 88.81 168 ARG A C 1
ATOM 1308 O O . ARG A 1 168 ? 15.520 -4.084 -4.459 1.00 88.81 168 ARG A O 1
ATOM 1315 N N . LEU A 1 169 ? 15.461 -2.062 -5.428 1.00 86.94 169 LEU A N 1
ATOM 1316 C CA . LEU A 1 169 ? 15.744 -2.516 -6.797 1.00 86.94 169 LEU A CA 1
ATOM 1317 C C . LEU A 1 169 ? 17.017 -3.369 -6.892 1.00 86.94 169 LEU A C 1
ATOM 1319 O O . LEU A 1 169 ? 17.040 -4.375 -7.598 1.00 86.94 169 LEU A O 1
ATOM 1323 N N . ARG A 1 170 ? 18.051 -3.014 -6.119 1.00 85.94 170 ARG A N 1
ATOM 1324 C CA . ARG A 1 170 ? 19.326 -3.747 -6.082 1.00 85.94 170 ARG A CA 1
ATOM 1325 C C . ARG A 1 170 ? 19.177 -5.204 -5.634 1.00 85.94 170 ARG A C 1
ATOM 1327 O O . ARG A 1 170 ? 19.953 -6.045 -6.074 1.00 85.94 170 ARG A O 1
ATOM 1334 N N . ASP A 1 171 ? 18.186 -5.499 -4.792 1.00 88.56 171 ASP A N 1
ATOM 1335 C CA . ASP A 1 171 ? 17.957 -6.850 -4.270 1.00 88.56 171 ASP A CA 1
ATOM 1336 C C . ASP A 1 171 ? 17.395 -7.771 -5.375 1.00 88.56 171 ASP A C 1
ATOM 1338 O O . ASP A 1 171 ? 17.540 -8.988 -5.314 1.00 88.56 171 ASP A O 1
ATOM 1342 N N . TYR A 1 172 ? 16.863 -7.174 -6.449 1.00 88.12 172 TYR A N 1
ATOM 1343 C CA . TYR A 1 172 ? 16.368 -7.841 -7.656 1.00 88.12 172 TYR A CA 1
ATOM 1344 C C . TYR A 1 172 ? 17.324 -7.710 -8.849 1.00 88.12 172 TYR A C 1
ATOM 1346 O O . TYR A 1 172 ? 16.929 -7.954 -9.985 1.00 88.12 172 TYR A O 1
ATOM 1354 N N . LYS A 1 173 ? 18.588 -7.330 -8.607 1.00 86.81 173 LYS A N 1
ATOM 1355 C CA . LYS A 1 173 ? 19.626 -7.152 -9.642 1.00 86.81 173 LYS A CA 1
ATOM 1356 C C . LYS A 1 173 ? 19.269 -6.108 -10.711 1.00 86.81 173 LYS A C 1
ATOM 1358 O O . LYS A 1 173 ? 19.786 -6.171 -11.822 1.00 86.81 173 LYS A O 1
ATOM 1363 N N . LEU A 1 174 ? 18.417 -5.141 -10.372 1.00 84.06 174 LEU A N 1
ATOM 1364 C CA . LEU A 1 174 ? 18.114 -4.006 -11.239 1.00 84.06 174 LEU A CA 1
ATOM 1365 C C . LEU A 1 174 ? 19.115 -2.876 -10.977 1.00 84.06 174 LEU A C 1
ATOM 1367 O O . LEU A 1 174 ? 19.268 -2.406 -9.846 1.00 84.06 174 LEU A O 1
ATOM 1371 N N . ASP A 1 175 ? 19.803 -2.459 -12.034 1.00 78.94 175 ASP A N 1
ATOM 1372 C CA . ASP A 1 175 ? 20.888 -1.477 -12.026 1.00 78.94 175 ASP A CA 1
ATOM 1373 C C . ASP A 1 175 ? 20.480 -0.130 -12.659 1.00 78.94 175 ASP A C 1
ATOM 1375 O O . ASP A 1 175 ? 19.310 0.133 -12.944 1.00 78.94 175 ASP A O 1
ATOM 1379 N N . SER A 1 176 ? 21.447 0.769 -12.861 1.00 73.38 176 SER A N 1
ATOM 1380 C CA . SER A 1 176 ? 21.210 2.087 -13.466 1.00 73.38 176 SER A CA 1
ATOM 1381 C C . SER A 1 176 ? 20.710 2.026 -14.911 1.00 73.38 176 SER A C 1
ATOM 1383 O O . SER A 1 176 ? 19.961 2.909 -15.343 1.00 73.38 176 SER A O 1
ATOM 1385 N N . ASP A 1 177 ? 21.101 0.998 -15.658 1.00 78.94 177 ASP A N 1
ATOM 1386 C CA . ASP A 1 177 ? 20.705 0.835 -17.057 1.00 78.94 177 ASP A CA 1
ATOM 1387 C C . ASP A 1 177 ? 19.248 0.379 -17.136 1.00 78.94 177 ASP A C 1
ATOM 1389 O O . ASP A 1 177 ? 18.471 0.872 -17.960 1.00 78.94 177 ASP A O 1
ATOM 1393 N N . SER A 1 178 ? 18.839 -0.457 -16.181 1.00 79.81 178 SER A N 1
ATOM 1394 C CA . SER A 1 178 ? 17.444 -0.831 -15.965 1.00 79.81 178 SER A CA 1
ATOM 1395 C C . SER A 1 178 ? 16.571 0.411 -15.713 1.00 79.81 178 SER A C 1
ATOM 1397 O O . SER A 1 178 ? 15.558 0.626 -16.376 1.00 79.81 178 SER A O 1
ATOM 1399 N N . ILE A 1 179 ? 17.016 1.329 -14.852 1.00 74.94 179 ILE A N 1
ATOM 1400 C CA . ILE A 1 179 ? 16.286 2.584 -14.585 1.00 74.94 179 ILE A CA 1
ATOM 1401 C C . ILE A 1 179 ? 16.134 3.435 -15.858 1.00 74.94 179 ILE A C 1
ATOM 1403 O O . ILE A 1 179 ? 15.084 4.035 -16.090 1.00 74.94 179 ILE A O 1
ATOM 1407 N N . SER A 1 180 ? 17.155 3.463 -16.714 1.00 76.81 180 SER A N 1
ATOM 1408 C CA . SER A 1 180 ? 17.123 4.224 -17.969 1.00 76.81 180 SER A CA 1
ATOM 1409 C C . SER A 1 180 ? 16.149 3.628 -18.995 1.00 76.81 180 SER A C 1
ATOM 1411 O O . SER A 1 180 ? 15.479 4.366 -19.719 1.00 76.81 180 SER A O 1
ATOM 1413 N N . ASN A 1 181 ? 16.039 2.298 -19.062 1.00 80.44 181 ASN A N 1
ATOM 1414 C CA . ASN A 1 181 ? 15.044 1.615 -19.897 1.00 80.44 181 ASN A CA 1
ATOM 1415 C C . ASN A 1 181 ? 13.623 1.871 -19.399 1.00 80.44 181 ASN A C 1
ATOM 1417 O O . ASN A 1 181 ? 12.743 2.190 -20.194 1.00 80.44 181 ASN A O 1
ATOM 1421 N N . TYR A 1 182 ? 13.438 1.816 -18.084 1.00 80.19 182 TYR A N 1
ATOM 1422 C CA . TYR A 1 182 ? 12.179 2.125 -17.425 1.00 80.19 182 TYR A CA 1
ATOM 1423 C C . TYR A 1 182 ? 11.670 3.540 -17.750 1.00 80.19 182 TYR A C 1
ATOM 1425 O O . TYR A 1 182 ? 10.522 3.705 -18.159 1.00 80.19 182 TYR A O 1
ATOM 1433 N N . ILE A 1 183 ? 12.528 4.562 -17.650 1.00 73.75 183 ILE A N 1
ATOM 1434 C CA . ILE A 1 183 ? 12.144 5.953 -17.959 1.00 73.75 183 ILE A CA 1
ATOM 1435 C C . ILE A 1 183 ? 11.719 6.095 -19.423 1.00 73.75 183 ILE A C 1
ATOM 1437 O O . ILE A 1 183 ? 10.680 6.692 -19.702 1.00 73.75 183 ILE A O 1
ATOM 1441 N N . ARG A 1 184 ? 12.476 5.496 -20.351 1.00 78.31 184 ARG A N 1
ATOM 1442 C CA . ARG A 1 184 ? 12.130 5.511 -21.781 1.00 78.31 184 ARG A CA 1
ATOM 1443 C C . ARG A 1 184 ? 10.779 4.855 -22.058 1.00 78.31 184 ARG A C 1
ATOM 1445 O O . ARG A 1 184 ? 10.055 5.314 -22.937 1.00 78.31 184 ARG A O 1
ATOM 1452 N N . ASN A 1 185 ? 10.432 3.796 -21.327 1.00 79.12 185 ASN A N 1
ATOM 1453 C CA . ASN A 1 185 ? 9.157 3.112 -21.520 1.00 79.12 185 ASN A CA 1
ATOM 1454 C C . ASN A 1 185 ? 7.978 3.930 -20.977 1.00 79.12 185 ASN A C 1
ATOM 1456 O O . ASN A 1 185 ? 6.967 4.063 -21.662 1.00 79.12 185 ASN A O 1
ATOM 1460 N N . LEU A 1 186 ? 8.146 4.583 -19.820 1.00 72.88 186 LEU A N 1
ATOM 1461 C CA . LEU A 1 186 ? 7.160 5.539 -19.308 1.00 72.88 186 LEU A CA 1
ATOM 1462 C C . LEU A 1 186 ? 6.878 6.673 -20.304 1.00 72.88 186 LEU A C 1
ATOM 1464 O O . LEU A 1 186 ? 5.719 7.038 -20.494 1.00 72.88 186 LEU A O 1
ATOM 1468 N N . GLU A 1 187 ? 7.925 7.243 -20.914 1.00 73.56 187 GLU A N 1
ATOM 1469 C CA . GLU A 1 187 ? 7.807 8.279 -21.956 1.00 73.56 187 GLU A CA 1
ATOM 1470 C C . GLU A 1 187 ? 7.044 7.762 -23.173 1.00 73.56 187 GLU A C 1
ATOM 1472 O O . GLU A 1 187 ? 6.119 8.419 -23.651 1.00 73.56 187 GLU A O 1
ATOM 1477 N N . LYS A 1 188 ? 7.386 6.556 -23.635 1.00 77.12 188 LYS A N 1
ATOM 1478 C CA . LYS A 1 188 ? 6.743 5.912 -24.782 1.00 77.12 188 LYS A CA 1
ATOM 1479 C C . LYS A 1 188 ? 5.256 5.636 -24.550 1.00 77.12 188 LYS A C 1
ATOM 1481 O O . LYS A 1 188 ? 4.469 5.758 -25.482 1.00 77.12 188 LYS A O 1
ATOM 1486 N N . HIS A 1 189 ? 4.876 5.238 -23.340 1.00 73.62 189 HIS A N 1
ATOM 1487 C CA . HIS A 1 189 ? 3.495 4.888 -23.006 1.00 73.62 189 HIS A CA 1
ATOM 1488 C C . HIS A 1 189 ? 2.653 6.091 -22.552 1.00 73.62 189 HIS A C 1
ATOM 1490 O O . HIS A 1 189 ? 1.486 5.915 -22.219 1.00 73.62 189 HIS A O 1
ATOM 1496 N N . HIS A 1 190 ? 3.214 7.308 -22.545 1.00 73.31 190 HIS A N 1
ATOM 1497 C CA . HIS A 1 190 ? 2.525 8.533 -22.117 1.00 73.31 190 HIS A CA 1
ATOM 1498 C C . HIS A 1 190 ? 1.878 8.425 -20.722 1.00 73.31 190 HIS A C 1
ATOM 1500 O O . HIS A 1 190 ? 0.869 9.064 -20.438 1.00 73.31 190 HIS A O 1
ATOM 1506 N N . LEU A 1 191 ? 2.485 7.643 -19.822 1.00 66.88 191 LEU A N 1
ATOM 1507 C CA . LEU A 1 191 ? 1.966 7.357 -18.479 1.00 66.88 191 LEU A CA 1
ATOM 1508 C C . LEU A 1 191 ? 2.237 8.486 -17.470 1.00 66.88 191 LEU A C 1
ATOM 1510 O O . LEU A 1 191 ? 2.333 8.227 -16.278 1.00 66.88 191 LEU A O 1
ATOM 1514 N N . THR A 1 192 ? 2.424 9.732 -17.910 1.00 65.69 192 THR A N 1
ATOM 1515 C CA . THR A 1 192 ? 2.546 10.892 -17.012 1.00 65.69 192 THR A CA 1
ATOM 1516 C C . THR A 1 192 ? 1.703 12.060 -17.536 1.00 65.69 192 THR A C 1
ATOM 1518 O O . THR A 1 192 ? 1.535 12.171 -18.751 1.00 65.69 192 THR A O 1
ATOM 1521 N N . PRO A 1 193 ? 1.184 12.949 -16.663 1.00 70.44 193 PRO A N 1
ATOM 1522 C CA . PRO A 1 193 ? 1.431 13.039 -15.219 1.00 70.44 193 PRO A CA 1
ATOM 1523 C C . PRO A 1 193 ? 0.711 11.980 -14.363 1.00 70.44 193 PRO A C 1
ATOM 1525 O O . PRO A 1 193 ? -0.407 11.579 -14.656 1.00 70.44 193 PRO A O 1
ATOM 1528 N N . LEU A 1 194 ? 1.357 11.550 -13.273 1.00 75.12 194 LEU A N 1
ATOM 1529 C CA . LEU A 1 194 ? 0.781 10.660 -12.252 1.00 75.12 194 LEU A CA 1
ATOM 1530 C C . LEU A 1 194 ? 0.506 11.420 -10.940 1.00 75.12 194 LEU A C 1
ATOM 1532 O O . LEU A 1 194 ? 1.026 12.516 -10.715 1.00 75.12 194 LEU A O 1
ATOM 1536 N N . GLY A 1 195 ? -0.271 10.806 -10.048 1.00 62.75 195 GLY A N 1
ATOM 1537 C CA . GLY A 1 195 ? -0.522 11.289 -8.686 1.00 62.75 195 GLY A CA 1
ATOM 1538 C C . GLY A 1 195 ? -1.887 11.929 -8.507 1.00 62.75 195 GLY A C 1
ATOM 1539 O O . GLY A 1 195 ? -2.509 12.386 -9.465 1.00 62.75 195 GLY A O 1
ATOM 1540 N N . GLU A 1 196 ? -2.332 12.019 -7.255 1.00 61.56 196 GLU A N 1
ATOM 1541 C CA . GLU A 1 196 ? -3.592 12.681 -6.899 1.00 61.56 196 GLU A CA 1
ATOM 1542 C C . GLU A 1 196 ? -3.589 14.177 -7.255 1.00 61.56 196 GLU A C 1
ATOM 1544 O O . GLU A 1 196 ? -4.642 14.782 -7.438 1.00 61.56 196 GLU A O 1
ATOM 1549 N N . CYS A 1 197 ? -2.395 14.769 -7.362 1.00 62.53 197 CYS A N 1
ATOM 1550 C CA . CYS A 1 197 ? -2.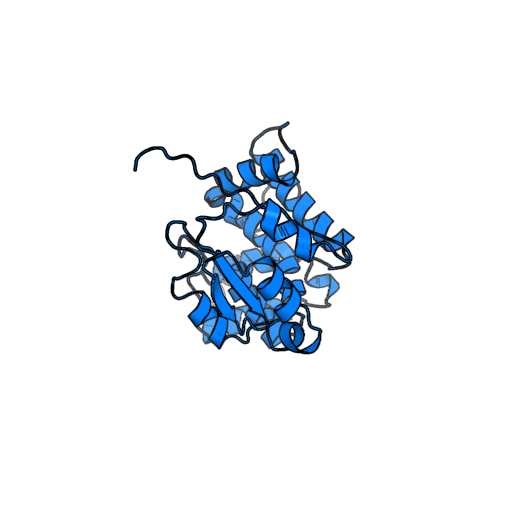176 16.150 -7.781 1.00 62.53 197 CYS A CA 1
ATOM 1551 C C . CYS A 1 197 ? -1.711 16.273 -9.241 1.00 62.53 197 CYS A C 1
ATOM 1553 O O . CYS A 1 197 ? -1.441 17.389 -9.674 1.00 62.53 197 CYS A O 1
ATOM 1555 N N . GLN A 1 198 ? -1.603 15.160 -9.984 1.00 71.75 198 GLN A N 1
ATOM 1556 C CA . GLN A 1 198 ? -1.125 15.130 -11.374 1.00 71.75 198 GLN A CA 1
ATOM 1557 C C . GLN A 1 198 ? 0.229 15.850 -11.558 1.00 71.75 198 GLN A C 1
ATOM 1559 O O . GLN A 1 198 ? 0.441 16.593 -12.512 1.00 71.75 198 GLN A O 1
ATOM 1564 N N . ASP A 1 199 ? 1.157 15.641 -10.620 1.00 75.88 199 ASP A N 1
ATOM 1565 C CA . ASP A 1 199 ? 2.422 16.378 -10.501 1.00 75.88 199 ASP A CA 1
ATOM 1566 C C . ASP A 1 199 ? 3.657 15.450 -10.455 1.00 75.88 199 ASP A C 1
ATOM 1568 O O . ASP A 1 199 ? 4.750 15.822 -10.009 1.00 75.88 199 ASP A O 1
ATOM 1572 N N . ILE A 1 200 ? 3.496 14.196 -10.877 1.00 74.75 200 ILE A N 1
ATOM 1573 C CA . ILE A 1 200 ? 4.591 13.246 -11.082 1.00 74.75 200 ILE A CA 1
ATOM 1574 C C . ILE A 1 200 ? 4.836 13.116 -12.587 1.00 74.75 200 ILE A C 1
ATOM 1576 O O . ILE A 1 200 ? 4.159 12.362 -13.280 1.00 74.75 200 ILE A O 1
ATOM 1580 N N . HIS A 1 201 ? 5.824 13.861 -13.078 1.00 76.75 201 HIS A N 1
ATOM 1581 C CA . HIS A 1 201 ? 6.309 13.800 -14.459 1.00 76.75 201 HIS A CA 1
ATOM 1582 C C . HIS A 1 201 ? 7.491 12.827 -14.601 1.00 76.75 201 HIS A C 1
ATOM 1584 O O . HIS A 1 201 ? 8.021 12.331 -13.602 1.00 76.75 201 HIS A O 1
ATOM 1590 N N . HIS A 1 202 ? 7.952 12.593 -15.833 1.00 68.06 202 HIS A N 1
ATOM 1591 C CA . HIS A 1 202 ? 9.073 11.691 -16.141 1.00 68.06 202 HIS A CA 1
ATOM 1592 C C . HIS A 1 202 ? 10.328 11.949 -15.278 1.00 68.06 202 HIS A C 1
ATOM 1594 O O . HIS A 1 202 ? 10.867 11.017 -14.672 1.00 68.06 202 HIS A O 1
ATOM 1600 N N . ASP A 1 203 ? 10.728 13.213 -15.108 1.00 63.41 203 ASP A N 1
ATOM 1601 C CA . ASP A 1 203 ? 11.879 13.600 -14.275 1.00 63.41 203 ASP A CA 1
ATOM 1602 C C . ASP A 1 203 ? 11.686 13.251 -12.786 1.00 63.41 203 ASP A C 1
ATOM 1604 O O . ASP A 1 203 ? 12.617 12.833 -12.087 1.00 63.41 203 ASP A O 1
ATOM 1608 N N . SER A 1 204 ? 10.453 13.377 -12.292 1.00 64.75 204 SER A N 1
ATOM 1609 C CA . SER A 1 204 ? 10.071 13.041 -10.917 1.00 64.75 204 SER A CA 1
ATOM 1610 C C . SER A 1 204 ? 10.086 11.530 -10.681 1.00 64.75 204 SER A C 1
ATOM 1612 O O . SER A 1 204 ? 10.565 11.075 -9.639 1.00 64.75 204 SER A O 1
ATOM 1614 N N . CYS A 1 205 ? 9.632 10.741 -11.661 1.00 59.16 205 CYS A N 1
ATOM 1615 C CA . CYS A 1 205 ? 9.743 9.281 -11.644 1.00 59.16 205 CYS A CA 1
ATOM 1616 C C . CYS A 1 205 ? 11.208 8.835 -11.566 1.00 59.16 205 CYS A C 1
ATOM 1618 O O . CYS A 1 205 ? 11.544 7.989 -10.738 1.00 59.16 205 CYS A O 1
ATOM 1620 N N . CYS A 1 206 ? 12.097 9.457 -12.347 1.00 57.81 206 CYS A N 1
ATOM 1621 C CA . CYS A 1 206 ? 13.537 9.190 -12.305 1.00 57.81 206 CYS A CA 1
ATOM 1622 C C . CYS A 1 206 ? 14.132 9.434 -10.906 1.00 57.81 206 CYS A C 1
ATOM 1624 O O . CYS A 1 206 ? 14.829 8.574 -10.356 1.00 57.81 206 CYS A O 1
ATOM 1626 N N . SER A 1 207 ? 13.808 10.575 -10.289 1.00 59.88 207 SER A N 1
ATOM 1627 C CA . SER A 1 207 ? 14.250 10.914 -8.929 1.00 59.88 207 SER A CA 1
ATOM 1628 C C . SER A 1 207 ? 13.738 9.912 -7.885 1.00 59.88 207 SER A C 1
ATOM 1630 O O . SER A 1 207 ? 14.478 9.525 -6.978 1.00 59.88 207 SER A O 1
ATOM 1632 N N . ASN A 1 208 ? 12.501 9.431 -8.042 1.00 64.19 208 ASN A N 1
ATOM 1633 C CA . ASN A 1 208 ? 11.895 8.434 -7.157 1.00 64.19 208 ASN A CA 1
ATOM 1634 C C . ASN A 1 208 ? 12.553 7.070 -7.252 1.00 64.19 208 ASN A C 1
ATOM 1636 O O . ASN A 1 208 ? 12.965 6.523 -6.231 1.00 64.19 208 ASN A O 1
ATOM 1640 N N . VAL A 1 209 ? 12.691 6.544 -8.465 1.00 62.03 209 VAL A N 1
ATOM 1641 C CA . VAL A 1 209 ? 13.320 5.244 -8.709 1.00 62.03 209 VAL A CA 1
ATOM 1642 C C . VAL A 1 209 ? 14.785 5.277 -8.261 1.00 62.03 209 VAL A C 1
ATOM 1644 O O . VAL A 1 209 ? 15.241 4.375 -7.565 1.00 62.03 209 VAL A O 1
ATOM 1647 N N . SER A 1 210 ? 15.500 6.376 -8.516 1.00 60.12 210 SER A N 1
ATOM 1648 C CA . SER A 1 210 ? 16.881 6.555 -8.046 1.00 60.12 210 SER A CA 1
ATOM 1649 C C . SER A 1 210 ? 17.005 6.557 -6.514 1.00 60.12 210 SER A C 1
ATOM 1651 O O . SER A 1 210 ? 17.996 6.068 -5.968 1.00 60.12 210 SER A O 1
ATOM 1653 N N . ARG A 1 211 ? 15.999 7.071 -5.791 1.00 63.94 211 ARG A N 1
ATOM 1654 C CA . ARG A 1 211 ? 15.953 7.041 -4.317 1.00 63.94 211 ARG A CA 1
ATOM 1655 C C . ARG A 1 211 ? 15.679 5.648 -3.756 1.00 63.94 211 ARG A C 1
ATOM 1657 O O . ARG A 1 211 ? 16.121 5.374 -2.647 1.00 63.94 211 ARG A O 1
ATOM 1664 N N . VAL A 1 212 ? 15.012 4.769 -4.506 1.00 58.66 212 VAL A N 1
ATOM 1665 C CA . VAL A 1 212 ? 14.845 3.352 -4.132 1.00 58.66 212 VAL A CA 1
ATOM 1666 C C . VAL A 1 212 ? 16.204 2.634 -4.090 1.00 58.66 212 VAL A C 1
ATOM 1668 O O . VAL A 1 212 ? 16.425 1.763 -3.246 1.00 58.66 212 VAL A O 1
ATOM 1671 N N . SER A 1 213 ? 17.130 3.021 -4.974 1.00 49.19 213 SER A N 1
ATOM 1672 C CA . SER A 1 213 ? 18.473 2.434 -5.086 1.00 49.19 213 SER A CA 1
ATOM 1673 C C . SER A 1 213 ? 19.467 2.949 -4.039 1.00 49.19 213 SER A C 1
ATOM 1675 O O . SER A 1 213 ? 20.468 2.286 -3.760 1.00 49.19 213 SER A O 1
ATOM 1677 N N . LEU A 1 214 ? 19.206 4.111 -3.435 1.00 40.47 214 LEU A N 1
ATOM 1678 C CA . LEU A 1 214 ? 20.064 4.709 -2.411 1.00 40.47 214 LEU A CA 1
ATOM 1679 C C . LEU A 1 214 ? 19.564 4.357 -0.995 1.00 40.47 214 LEU A C 1
ATOM 1681 O O . LEU A 1 214 ? 18.361 4.200 -0.771 1.00 40.47 214 LEU A O 1
ATOM 1685 N N . PRO A 1 215 ? 20.454 4.234 0.008 1.00 37.97 215 PRO A N 1
ATOM 1686 C CA . PRO A 1 215 ? 20.022 4.236 1.401 1.00 37.97 215 PRO A CA 1
ATOM 1687 C C . PRO A 1 215 ? 19.215 5.514 1.655 1.00 37.97 215 PRO A C 1
ATOM 1689 O O . PRO A 1 215 ? 19.607 6.579 1.174 1.00 37.97 215 PRO A O 1
ATOM 1692 N N . ILE A 1 216 ? 18.107 5.424 2.399 1.00 42.91 216 ILE A N 1
ATOM 1693 C CA . ILE A 1 216 ? 17.382 6.611 2.869 1.00 42.91 216 ILE A CA 1
ATOM 1694 C C . ILE A 1 216 ? 18.370 7.363 3.764 1.00 42.91 216 ILE A C 1
ATOM 1696 O O . ILE A 1 216 ? 18.641 6.959 4.893 1.00 42.91 216 ILE A O 1
ATOM 1700 N N . ALA A 1 217 ? 19.030 8.370 3.198 1.00 33.31 217 ALA A N 1
ATOM 1701 C CA . ALA A 1 217 ? 20.058 9.113 3.892 1.00 33.31 217 ALA A CA 1
ATOM 1702 C C . ALA A 1 217 ? 19.384 9.974 4.962 1.00 33.31 217 ALA A C 1
ATOM 1704 O O . ALA A 1 217 ? 18.549 10.823 4.644 1.00 33.31 217 ALA A O 1
ATOM 1705 N N . ARG A 1 218 ? 19.778 9.761 6.221 1.00 34.75 218 ARG A N 1
ATOM 1706 C CA . ARG A 1 218 ? 19.529 10.703 7.312 1.00 34.75 218 ARG A CA 1
ATOM 1707 C C . ARG A 1 218 ? 20.198 12.030 6.942 1.00 34.75 218 ARG A C 1
ATOM 1709 O O . ARG A 1 218 ? 21.420 12.118 6.971 1.00 34.75 218 ARG A O 1
ATOM 1716 N N . GLY A 1 219 ? 19.402 13.039 6.599 1.00 33.56 219 GLY A N 1
ATOM 1717 C CA . GLY A 1 219 ? 19.856 14.424 6.465 1.00 33.56 219 GLY A CA 1
ATOM 1718 C C . GLY A 1 219 ? 20.592 14.796 5.162 1.00 33.56 219 GLY A C 1
ATOM 1719 O O . GLY A 1 219 ? 21.549 14.161 4.742 1.00 33.56 219 GLY A O 1
ATOM 1720 N N . SER A 1 220 ? 20.107 15.893 4.572 1.00 34.84 220 SER A N 1
ATOM 1721 C CA . SER A 1 220 ? 20.742 16.865 3.658 1.00 34.84 220 SER A CA 1
ATOM 1722 C C . SER A 1 220 ? 21.416 16.441 2.323 1.00 34.84 220 SER A C 1
ATOM 1724 O O . SER A 1 220 ? 22.412 15.732 2.228 1.00 34.84 220 SER A O 1
ATOM 1726 N N . GLN A 1 221 ? 20.881 17.040 1.246 1.00 35.06 221 GLN A N 1
ATOM 1727 C CA . GLN A 1 221 ? 21.596 17.604 0.083 1.00 35.06 221 GLN A CA 1
ATOM 1728 C C . GLN A 1 221 ? 22.716 16.775 -0.590 1.00 35.06 221 GLN A C 1
ATOM 1730 O O . GLN A 1 221 ? 23.876 17.182 -0.589 1.00 35.06 221 GLN A O 1
ATOM 1735 N N . ARG A 1 222 ? 22.383 15.696 -1.320 1.00 29.38 222 ARG A N 1
ATOM 1736 C CA . ARG A 1 222 ? 23.303 15.134 -2.348 1.00 29.38 222 ARG A CA 1
ATOM 1737 C C . ARG A 1 222 ? 22.684 14.720 -3.696 1.00 29.38 222 ARG A C 1
ATOM 1739 O O . ARG A 1 222 ? 23.395 14.164 -4.525 1.00 29.38 222 ARG A O 1
ATOM 1746 N N . CYS A 1 223 ? 21.420 15.043 -3.994 1.00 31.95 223 CYS A N 1
ATOM 1747 C CA . CYS A 1 223 ? 20.816 14.702 -5.301 1.00 31.95 223 CYS A CA 1
ATOM 1748 C C . CYS A 1 223 ? 21.195 15.642 -6.466 1.00 31.95 223 CYS A C 1
ATOM 1750 O O . CYS A 1 223 ? 20.978 15.292 -7.621 1.00 31.95 223 CYS A O 1
ATOM 1752 N N . SER A 1 224 ? 21.784 16.815 -6.218 1.00 31.98 224 SER A N 1
ATOM 1753 C CA . SER A 1 224 ? 22.011 17.834 -7.259 1.00 31.98 224 SER A CA 1
ATOM 1754 C C . SER A 1 224 ? 23.216 17.587 -8.180 1.00 31.98 224 SER A C 1
ATOM 1756 O O . SER A 1 224 ? 23.389 18.312 -9.154 1.00 31.98 224 SER A O 1
ATOM 1758 N N . ARG A 1 225 ? 24.048 16.564 -7.936 1.00 30.28 225 ARG A N 1
ATOM 1759 C CA . ARG A 1 225 ? 25.242 16.305 -8.771 1.00 30.28 225 ARG A CA 1
ATOM 1760 C C . ARG A 1 225 ? 25.003 15.406 -9.985 1.00 30.28 225 ARG A C 1
ATOM 1762 O O . ARG A 1 225 ? 25.847 15.396 -10.875 1.00 30.28 225 ARG A O 1
ATOM 1769 N N . TRP A 1 226 ? 23.881 14.690 -10.053 1.00 33.53 226 TRP A N 1
ATOM 1770 C CA . TRP A 1 226 ? 23.630 13.741 -11.147 1.00 33.53 226 TRP A CA 1
ATOM 1771 C C . TRP A 1 226 ? 23.084 14.415 -12.418 1.00 33.53 226 TRP A C 1
ATOM 1773 O O . TRP A 1 226 ? 23.493 14.071 -13.521 1.00 33.53 226 TRP A O 1
ATOM 1783 N N . PHE A 1 227 ? 22.257 15.458 -12.278 1.00 33.56 227 PHE A N 1
ATOM 1784 C CA . PHE A 1 227 ? 21.666 16.177 -13.419 1.00 33.56 227 PHE A CA 1
ATOM 1785 C C . PHE A 1 227 ? 22.623 17.151 -14.138 1.00 33.56 227 PHE A C 1
ATOM 1787 O O . PHE A 1 227 ? 22.336 17.594 -15.247 1.00 33.56 227 PHE A O 1
ATOM 1794 N N . ALA A 1 228 ? 23.777 17.486 -13.552 1.00 30.81 228 ALA A N 1
ATOM 1795 C CA . ALA A 1 228 ? 24.615 18.592 -14.030 1.00 30.81 228 ALA A CA 1
ATOM 1796 C C . ALA A 1 228 ? 25.665 18.228 -15.105 1.00 30.81 228 ALA A C 1
ATOM 1798 O O . ALA A 1 228 ? 26.427 19.100 -15.507 1.00 30.81 228 ALA A O 1
ATOM 1799 N N . ARG A 1 229 ? 25.747 16.977 -15.587 1.00 31.53 229 ARG A N 1
ATOM 1800 C CA . ARG A 1 229 ? 26.811 16.545 -16.528 1.00 31.53 229 ARG A CA 1
ATOM 1801 C C . ARG A 1 229 ? 26.398 16.366 -17.997 1.00 31.53 229 ARG A C 1
ATOM 1803 O O . ARG A 1 229 ? 27.176 15.814 -18.766 1.00 31.53 229 ARG A O 1
ATOM 1810 N N . ARG A 1 230 ? 25.222 16.846 -18.422 1.00 36.56 230 ARG A N 1
ATOM 1811 C CA . ARG A 1 230 ? 24.787 16.764 -19.840 1.00 36.56 230 ARG A CA 1
ATOM 1812 C C . ARG A 1 230 ? 24.322 18.071 -20.492 1.00 36.56 230 ARG A C 1
ATOM 1814 O O . ARG A 1 230 ? 23.758 18.037 -21.578 1.00 36.56 230 ARG A O 1
ATOM 1821 N N . LYS A 1 231 ? 24.600 19.231 -19.895 1.00 36.78 231 LYS A N 1
ATOM 1822 C CA . LYS A 1 231 ? 24.524 20.517 -20.609 1.00 36.78 231 LYS A CA 1
ATOM 1823 C C . LYS A 1 231 ? 25.944 21.065 -20.731 1.00 36.78 231 LYS A C 1
ATOM 1825 O O . LYS A 1 231 ? 26.646 21.078 -19.729 1.00 36.78 231 LYS A O 1
ATOM 1830 N N . PHE A 1 232 ? 26.323 21.478 -21.940 1.00 35.97 232 PHE A N 1
ATOM 1831 C CA . PHE A 1 232 ? 27.657 21.895 -22.412 1.00 35.97 232 PHE A CA 1
ATOM 1832 C C . PHE A 1 232 ? 28.520 20.789 -23.045 1.00 35.97 232 PHE A C 1
ATOM 1834 O O . PHE A 1 232 ? 29.520 20.328 -22.507 1.00 35.97 232 PHE A O 1
ATOM 1841 N N . SER A 1 233 ? 28.116 20.386 -24.248 1.00 37.12 233 SER A N 1
ATOM 1842 C CA . SER A 1 233 ? 29.019 20.114 -25.377 1.00 37.12 233 SER A CA 1
ATOM 1843 C C . SER A 1 233 ? 28.229 20.416 -26.651 1.00 37.12 233 SER A C 1
ATOM 1845 O O . SER A 1 233 ? 27.469 19.588 -27.144 1.00 37.12 233 SER A O 1
ATOM 1847 N N . GLY A 1 234 ? 28.345 21.667 -27.081 1.00 32.56 234 GLY A N 1
ATOM 1848 C CA . GLY A 1 234 ? 27.786 22.279 -28.278 1.00 32.56 234 GLY A CA 1
ATOM 1849 C C . GLY A 1 234 ? 28.478 23.617 -28.444 1.00 32.56 234 GLY A C 1
ATOM 1850 O O . GLY A 1 234 ? 28.590 24.310 -27.406 1.00 32.56 234 GLY A O 1
#

pLDDT: mean 75.21, std 19.29, range [29.38, 97.06]